Protein AF-A0A260C322-F1 (afdb_monomer)

Nearest PDB structures (foldseek):
  8ylg-assembly1_B  TM=6.567E-01  e=2.991E-05  Burkholderia thailandensis
  4zzl-assembly1_A  TM=7.755E-01  e=3.830E-04  Pseudomonas aeruginosa
  4ld5-assembly3_G  TM=7.974E-01  e=1.254E-03  Staphylococcus aureus
  4ld5-assembly1_A  TM=7.699E-01  e=1.687E-03  Staphylococcus aureus
  3r0a-assembly1_A  TM=6.886E-01  e=1.790E-03  Methanosarcina mazei

Mean predicted aligned error: 18.37 Å

Foldseek 3Di:
DDDDDPPPPDDDDDDDDDDDDDDDDDDDDDPDDDDDPPPDPPPDDDDDDPDDDDDPDPPPPDPDDPDDDPPPPVPPPPPPPQLVVLADPLCVDPLLLLLLPVQLDPPRFWDWLVVSCVVSVHDSVVSVVSLVVCVVVVQKDWDWDDDPPDIIIIIHGDPVNNVSSVSNVVSVVSNVVPDPPDDDDD

Radius of gyration: 31.27 Å; Cα contacts (8 Å, |Δi|>4): 123; chains: 1; bounding box: 55×56×91 Å

Solvent-accessible surface area (backbone atoms only — not comparable to full-atom values): 12556 Å² total; per-residue (Å²): 132,88,82,87,82,81,77,80,75,83,76,83,76,89,74,89,74,92,74,94,74,91,80,89,77,90,84,79,88,79,83,83,73,84,75,80,92,78,85,81,84,78,91,79,90,83,82,88,80,84,79,82,85,83,76,94,69,86,76,77,76,72,82,74,74,91,74,73,88,72,75,75,74,72,70,79,72,74,76,69,80,59,46,73,78,55,49,49,75,76,49,69,41,65,68,45,35,50,53,49,52,66,24,53,37,87,98,48,77,57,39,47,52,69,60,52,27,61,77,67,73,49,54,66,70,60,48,51,56,48,49,53,54,36,36,75,70,52,28,35,47,80,45,80,45,76,51,101,88,49,79,44,46,36,35,23,45,30,71,63,24,47,53,52,50,51,50,29,51,49,23,54,52,57,53,52,71,73,54,74,93,70,79,80,86,126

Structure (mmCIF, N/CA/C/O backbone):
data_AF-A0A260C322-F1
#
_entry.id   AF-A0A260C322-F1
#
loop_
_atom_site.group_PDB
_atom_site.id
_atom_site.type_symbol
_atom_site.label_atom_id
_atom_site.label_alt_id
_atom_site.label_comp_id
_atom_site.label_asym_id
_atom_site.label_entity_id
_atom_site.label_seq_id
_atom_site.pdbx_PDB_ins_code
_atom_site.Cartn_x
_atom_site.Cartn_y
_atom_site.Cartn_z
_atom_site.occupancy
_atom_site.B_iso_or_equiv
_atom_site.auth_seq_id
_atom_site.auth_comp_id
_atom_site.auth_asym_id
_atom_site.auth_atom_id
_atom_site.pdbx_PDB_model_num
ATOM 1 N N . MET A 1 1 ? -18.974 29.466 -32.369 1.00 37.47 1 MET A N 1
ATOM 2 C CA . MET A 1 1 ? -17.539 29.561 -32.030 1.00 37.47 1 MET A CA 1
ATOM 3 C C . MET A 1 1 ? -17.314 28.584 -30.882 1.00 37.47 1 MET A C 1
ATOM 5 O O . MET A 1 1 ? -17.645 28.934 -29.765 1.00 37.47 1 MET A O 1
ATOM 9 N N . ARG A 1 2 ? -17.130 27.269 -31.084 1.00 33.56 2 ARG A N 1
ATOM 10 C CA . ARG A 1 2 ? -16.004 26.559 -31.738 1.00 33.56 2 ARG A CA 1
ATOM 11 C C . ARG A 1 2 ? -14.655 27.160 -31.348 1.00 33.56 2 ARG A C 1
ATOM 13 O O . ARG A 1 2 ? -14.373 28.258 -31.803 1.00 33.56 2 ARG A O 1
ATOM 20 N N . ASP A 1 3 ? -13.960 26.496 -30.423 1.00 30.30 3 ASP A N 1
ATOM 21 C CA . ASP A 1 3 ? -12.702 25.757 -30.658 1.00 30.30 3 ASP A CA 1
ATOM 22 C C . ASP A 1 3 ? -12.388 24.947 -29.376 1.00 30.30 3 ASP A C 1
ATOM 24 O O . ASP A 1 3 ? -12.296 25.508 -28.290 1.00 30.30 3 ASP A O 1
ATOM 28 N N . SER A 1 4 ? -12.535 23.617 -29.351 1.00 35.47 4 SER A N 1
ATOM 29 C CA . SER A 1 4 ? -11.614 22.586 -29.866 1.00 35.47 4 SER A CA 1
ATOM 30 C C . SER A 1 4 ? -10.201 22.660 -29.284 1.00 35.47 4 SER A C 1
ATOM 32 O O . SER A 1 4 ? -9.320 23.244 -29.897 1.00 35.47 4 SER A O 1
ATOM 34 N N . VAL A 1 5 ? -9.962 21.946 -28.177 1.00 42.53 5 VAL A N 1
ATOM 35 C CA . VAL A 1 5 ? -8.748 21.120 -28.032 1.00 42.53 5 VAL A CA 1
ATOM 36 C C . VAL A 1 5 ? -9.132 19.821 -27.323 1.00 42.53 5 VAL A C 1
ATOM 38 O O . VAL A 1 5 ? -8.884 19.606 -26.138 1.00 42.53 5 VAL A O 1
ATOM 41 N N . ASP A 1 6 ? -9.780 18.965 -28.100 1.00 36.38 6 ASP A N 1
ATOM 42 C CA . ASP A 1 6 ? -9.870 17.535 -27.865 1.00 36.38 6 ASP A CA 1
ATOM 43 C C . ASP A 1 6 ? -8.442 16.967 -27.961 1.00 36.38 6 ASP A C 1
ATOM 45 O O . ASP A 1 6 ? -7.887 16.811 -29.051 1.00 36.38 6 ASP A O 1
ATOM 49 N N . ARG A 1 7 ? -7.767 16.778 -26.818 1.00 35.28 7 ARG A N 1
ATOM 50 C CA . ARG A 1 7 ? -6.517 16.006 -26.778 1.00 35.28 7 ARG A CA 1
ATOM 51 C C . ARG A 1 7 ? -6.891 14.547 -26.658 1.00 35.28 7 ARG A C 1
ATOM 53 O O . ARG A 1 7 ? -6.872 13.963 -25.578 1.00 35.28 7 ARG A O 1
ATOM 60 N N . GLN A 1 8 ? -7.207 14.006 -27.820 1.00 33.28 8 GLN A N 1
ATOM 61 C CA . GLN A 1 8 ? -7.166 12.598 -28.129 1.00 33.28 8 GLN A CA 1
ATOM 62 C C . GLN A 1 8 ? -5.859 11.998 -27.594 1.00 33.28 8 GLN A C 1
ATOM 64 O O . GLN A 1 8 ? -4.771 12.221 -28.125 1.00 33.28 8 GLN A O 1
ATOM 69 N N . VAL A 1 9 ? -5.960 11.290 -26.471 1.00 39.59 9 VAL A N 1
ATOM 70 C CA . VAL A 1 9 ? -4.914 10.380 -26.018 1.00 39.59 9 VAL A CA 1
ATOM 71 C C . VAL A 1 9 ? -5.250 9.058 -26.681 1.00 39.59 9 VAL A C 1
ATOM 73 O O . VAL A 1 9 ? -6.123 8.327 -26.219 1.00 39.59 9 VAL A O 1
ATOM 76 N N . ASP A 1 10 ? -4.617 8.819 -27.827 1.00 29.39 10 ASP A N 1
ATOM 77 C CA . ASP A 1 10 ? -4.749 7.578 -28.575 1.00 29.39 10 ASP A CA 1
ATOM 78 C C . ASP A 1 10 ? -4.319 6.399 -27.691 1.00 29.39 10 ASP A C 1
ATOM 80 O O . ASP A 1 10 ? -3.157 6.236 -27.308 1.00 29.39 10 ASP A O 1
ATOM 84 N N . TRP A 1 11 ? -5.309 5.583 -27.348 1.00 40.22 11 TRP A N 1
ATOM 85 C CA . TRP A 1 11 ? -5.153 4.300 -26.687 1.00 40.22 11 TRP A CA 1
ATOM 86 C C . TRP A 1 11 ? -4.551 3.307 -27.685 1.00 40.22 11 TRP A C 1
ATOM 88 O O . TRP A 1 11 ? -5.101 3.101 -28.765 1.00 40.22 11 TRP A O 1
ATOM 98 N N . CYS A 1 12 ? -3.429 2.671 -27.344 1.00 32.47 12 CYS A N 1
ATOM 99 C CA . CYS A 1 12 ? -2.861 1.622 -28.189 1.00 32.47 12 CYS A CA 1
ATOM 100 C C . CYS A 1 12 ? -3.737 0.354 -28.109 1.00 32.47 12 CYS A C 1
ATOM 102 O O . CYS A 1 12 ? -3.916 -0.177 -27.008 1.00 32.47 12 CYS A O 1
ATOM 104 N N . PRO A 1 13 ? -4.260 -0.163 -29.237 1.00 37.78 13 PRO A N 1
ATOM 105 C CA . PRO A 1 13 ? -4.985 -1.420 -29.258 1.00 37.78 13 PRO A CA 1
ATOM 106 C C . PRO A 1 13 ? -3.994 -2.586 -29.173 1.00 37.78 13 PRO A C 1
ATOM 108 O O . PRO A 1 13 ? -2.971 -2.634 -29.857 1.00 37.78 13 PRO A O 1
ATOM 111 N N . ILE A 1 14 ? -4.316 -3.546 -28.316 1.00 45.59 14 ILE A N 1
ATOM 112 C CA . ILE A 1 14 ? -3.632 -4.834 -28.186 1.00 45.59 14 ILE A CA 1
ATOM 113 C C . ILE A 1 14 ? -3.800 -5.613 -29.497 1.00 45.59 14 ILE A C 1
ATOM 115 O O . ILE A 1 14 ? -4.848 -6.204 -29.748 1.00 45.59 14 ILE A O 1
ATOM 119 N N . ALA A 1 15 ? -2.768 -5.602 -30.342 1.00 35.22 15 ALA A N 1
ATOM 120 C CA . ALA A 1 15 ? -2.686 -6.450 -31.524 1.00 35.22 15 ALA A CA 1
ATOM 121 C C . ALA A 1 15 ? -2.100 -7.816 -31.140 1.00 35.22 15 ALA A C 1
ATOM 123 O O . ALA A 1 15 ? -0.974 -7.934 -30.655 1.00 35.22 15 ALA A O 1
ATOM 124 N N . THR A 1 16 ? -2.901 -8.851 -31.363 1.00 47.84 16 THR A N 1
ATOM 125 C CA . THR A 1 16 ? -2.534 -10.263 -31.298 1.00 47.84 16 THR A CA 1
ATOM 126 C C . THR A 1 16 ? -1.433 -10.557 -32.319 1.00 47.84 16 THR A C 1
ATOM 128 O O . THR A 1 16 ? -1.587 -10.267 -33.502 1.00 47.84 16 THR A O 1
ATOM 131 N N . GLY A 1 17 ? -0.320 -11.140 -31.875 1.00 35.19 17 GLY A N 1
ATOM 132 C CA . GLY A 1 17 ? 0.811 -11.453 -32.744 1.00 35.19 17 GLY A CA 1
ATOM 133 C C . GLY A 1 17 ? 1.679 -12.552 -32.158 1.00 35.19 17 GLY A C 1
ATOM 134 O O . GLY A 1 17 ? 2.661 -12.298 -31.468 1.00 35.19 17 GLY A O 1
ATOM 135 N N . THR A 1 18 ? 1.273 -13.785 -32.427 1.00 44.28 18 THR A N 1
ATOM 136 C CA . THR A 1 18 ? 2.019 -15.026 -32.232 1.00 44.28 18 THR A CA 1
ATOM 137 C C . THR A 1 18 ? 3.431 -14.902 -32.814 1.00 44.28 18 THR A C 1
ATOM 139 O O . THR A 1 18 ? 3.593 -14.616 -33.996 1.00 44.28 18 THR A O 1
ATOM 142 N N . GLY A 1 19 ? 4.459 -15.135 -31.999 1.00 34.38 19 GLY A N 1
ATOM 143 C CA . GLY A 1 19 ? 5.852 -15.015 -32.427 1.00 34.38 19 GLY A CA 1
ATOM 144 C C . GLY A 1 19 ? 6.809 -15.630 -31.417 1.00 34.38 19 GLY A C 1
ATOM 145 O O . GLY A 1 19 ? 7.452 -14.933 -30.640 1.00 34.38 19 GLY A O 1
ATOM 146 N N . LEU A 1 20 ? 6.873 -16.960 -31.421 1.00 39.12 20 LEU A N 1
ATOM 147 C CA . LEU A 1 20 ? 7.905 -17.757 -30.766 1.00 39.12 20 LEU A CA 1
ATOM 148 C C . LEU A 1 20 ? 9.274 -17.367 -31.343 1.00 39.12 20 LEU A C 1
ATOM 150 O O . LEU A 1 20 ? 9.593 -17.753 -32.462 1.00 39.12 20 LEU A O 1
ATOM 154 N N . LEU A 1 21 ? 10.102 -16.655 -30.578 1.00 35.12 21 LEU A N 1
ATOM 155 C CA . LEU A 1 21 ? 11.542 -16.596 -30.824 1.00 35.12 21 LEU A CA 1
ATOM 156 C C . LEU A 1 21 ? 12.314 -16.727 -29.512 1.00 35.12 21 LEU A C 1
ATOM 158 O O . LEU A 1 21 ? 12.374 -15.840 -28.663 1.00 35.12 21 LEU A O 1
ATOM 162 N N . ARG A 1 22 ? 12.908 -17.911 -29.395 1.00 31.44 22 ARG A N 1
ATOM 163 C CA . ARG A 1 22 ? 13.981 -18.297 -28.489 1.00 31.44 22 ARG A CA 1
ATOM 164 C C . ARG A 1 22 ? 15.219 -17.459 -28.813 1.00 31.44 22 ARG A C 1
ATOM 166 O O . ARG A 1 22 ? 15.748 -17.569 -29.914 1.00 31.44 22 ARG A O 1
ATOM 173 N N . VAL A 1 23 ? 15.713 -16.692 -27.845 1.00 39.97 23 VAL A N 1
ATOM 174 C CA . VAL A 1 23 ? 17.081 -16.159 -27.868 1.00 39.97 23 VAL A CA 1
ATOM 175 C C . VAL A 1 23 ? 17.747 -16.549 -26.559 1.00 39.97 23 VAL A C 1
ATOM 177 O O . VAL A 1 23 ? 17.422 -16.047 -25.486 1.00 39.97 23 VAL A O 1
ATOM 180 N N . ASP A 1 24 ? 18.636 -17.525 -26.678 1.00 40.22 24 ASP A N 1
ATOM 181 C CA . ASP A 1 24 ? 19.513 -18.020 -25.632 1.00 40.22 24 ASP A CA 1
ATOM 182 C C . ASP A 1 24 ? 20.800 -17.187 -25.683 1.00 40.22 24 ASP A C 1
ATOM 184 O O . ASP A 1 24 ? 21.531 -17.229 -26.673 1.00 40.22 24 ASP A O 1
ATOM 188 N N . HIS A 1 25 ? 21.073 -16.413 -24.633 1.00 42.44 25 HIS A N 1
ATOM 189 C CA . HIS A 1 25 ? 22.387 -15.814 -24.422 1.00 42.44 25 HIS A CA 1
ATOM 190 C C . HIS A 1 25 ? 22.926 -16.215 -23.054 1.00 42.44 25 HIS A C 1
ATOM 192 O O . HIS A 1 25 ? 22.636 -15.624 -22.014 1.00 42.44 25 HIS A O 1
ATOM 198 N N . ARG A 1 26 ? 23.780 -17.241 -23.107 1.00 37.47 26 ARG A N 1
ATOM 199 C CA . ARG A 1 26 ? 24.769 -17.574 -22.088 1.00 37.47 26 ARG A CA 1
ATOM 200 C C . ARG A 1 26 ? 25.565 -16.340 -21.648 1.00 37.47 26 ARG A C 1
ATOM 202 O O . ARG A 1 26 ? 26.138 -15.648 -22.483 1.00 37.47 26 ARG A O 1
ATOM 209 N N . ARG A 1 27 ? 25.754 -16.278 -20.327 1.00 39.25 27 ARG A N 1
ATOM 210 C CA . ARG A 1 27 ? 26.973 -15.966 -19.545 1.00 39.25 27 ARG A CA 1
ATOM 211 C C . ARG A 1 27 ? 26.680 -14.903 -18.490 1.00 39.25 27 ARG A C 1
ATOM 213 O O . ARG A 1 27 ? 26.881 -13.724 -18.722 1.00 39.25 27 ARG A O 1
ATOM 220 N N . ASN A 1 28 ? 26.313 -15.358 -17.295 1.00 39.94 28 ASN A N 1
ATOM 221 C CA . ASN A 1 28 ? 26.680 -14.658 -16.069 1.00 39.94 28 ASN A CA 1
ATOM 222 C C . ASN A 1 28 ? 27.306 -15.676 -15.121 1.00 39.94 28 ASN A C 1
ATOM 224 O O . ASN A 1 28 ? 26.642 -16.583 -14.620 1.00 39.94 28 ASN A O 1
ATOM 228 N N . GLY A 1 29 ? 28.627 -15.562 -14.977 1.00 33.66 29 GLY A N 1
ATOM 229 C CA . GLY A 1 29 ? 29.410 -16.316 -14.014 1.00 33.66 29 GLY A CA 1
ATOM 230 C C . GLY A 1 29 ? 28.961 -15.944 -12.610 1.00 33.66 29 GLY A C 1
ATOM 231 O O . GLY A 1 29 ? 29.057 -14.791 -12.202 1.00 33.66 29 GLY A O 1
ATOM 232 N N . VAL A 1 30 ? 28.448 -16.933 -11.890 1.00 47.25 30 VAL A N 1
ATOM 233 C CA . VAL A 1 30 ? 28.157 -16.821 -10.466 1.00 47.25 30 VAL A CA 1
ATOM 234 C C . VAL A 1 30 ? 29.456 -17.139 -9.730 1.00 47.25 30 VAL A C 1
ATOM 236 O O . VAL A 1 30 ? 29.856 -18.303 -9.659 1.00 47.25 30 VAL A O 1
ATOM 239 N N . ASP A 1 31 ? 30.133 -16.104 -9.228 1.00 40.75 31 ASP A N 1
ATOM 240 C CA . ASP A 1 31 ? 31.239 -16.248 -8.279 1.00 40.75 31 ASP A CA 1
ATOM 241 C C . ASP A 1 31 ? 30.689 -16.882 -6.991 1.00 40.75 31 ASP A C 1
ATOM 243 O O . ASP A 1 31 ? 29.905 -16.286 -6.248 1.00 40.75 31 ASP A O 1
ATOM 247 N N . ARG A 1 32 ? 31.056 -18.145 -6.758 1.00 43.56 32 ARG A N 1
ATOM 248 C CA . ARG A 1 32 ? 30.782 -18.864 -5.515 1.00 43.56 32 ARG A CA 1
ATOM 249 C C . ARG A 1 32 ? 31.867 -18.513 -4.504 1.00 43.56 32 ARG A C 1
ATOM 251 O O . ARG A 1 32 ? 32.753 -19.326 -4.243 1.00 43.56 32 ARG A O 1
ATOM 258 N N . ARG A 1 33 ? 31.748 -17.357 -3.852 1.00 37.78 33 ARG A N 1
ATOM 259 C CA . ARG A 1 33 ? 32.432 -17.153 -2.570 1.00 37.78 33 ARG A CA 1
ATOM 260 C C . ARG A 1 33 ? 31.524 -17.554 -1.424 1.00 37.78 33 ARG A C 1
ATOM 262 O O . ARG A 1 33 ? 30.609 -16.839 -1.029 1.00 37.78 33 ARG A O 1
ATOM 269 N N . ARG A 1 34 ? 31.825 -18.750 -0.912 1.00 42.69 34 ARG A N 1
ATOM 270 C CA . ARG A 1 34 ? 31.555 -19.181 0.459 1.00 42.69 34 ARG A CA 1
ATOM 271 C C . ARG A 1 34 ? 31.817 -18.010 1.409 1.00 42.69 34 ARG A C 1
ATOM 273 O O . ARG A 1 34 ? 32.973 -17.662 1.619 1.00 42.69 34 ARG A O 1
ATOM 280 N N . HIS A 1 35 ? 30.766 -17.462 2.006 1.00 42.09 35 HIS A N 1
ATOM 281 C CA . HIS A 1 35 ? 30.894 -16.864 3.323 1.00 42.09 35 HIS A CA 1
ATOM 282 C C . HIS A 1 35 ? 30.355 -17.856 4.340 1.00 42.09 35 HIS A C 1
ATOM 284 O O . HIS A 1 35 ? 29.184 -18.235 4.356 1.00 42.09 35 HIS A O 1
ATOM 290 N N . ASP A 1 36 ? 31.337 -18.335 5.082 1.00 42.19 36 ASP A N 1
ATOM 291 C CA . ASP A 1 36 ? 31.288 -19.165 6.256 1.00 42.19 36 ASP A CA 1
ATOM 292 C C . ASP A 1 36 ? 30.194 -18.712 7.230 1.00 42.19 36 ASP A C 1
ATOM 294 O O . ASP A 1 36 ? 30.062 -17.541 7.588 1.00 42.19 36 ASP A O 1
ATOM 298 N N . ARG A 1 37 ? 29.385 -19.687 7.624 1.00 47.59 37 ARG A N 1
ATOM 299 C CA . ARG A 1 37 ? 28.224 -19.566 8.495 1.00 47.59 37 ARG A CA 1
ATOM 300 C C . ARG A 1 37 ? 28.652 -19.995 9.899 1.00 47.59 37 ARG A C 1
ATOM 302 O O . ARG A 1 37 ? 28.103 -20.945 10.445 1.00 47.59 37 ARG A O 1
ATOM 309 N N . SER A 1 38 ? 29.655 -19.315 10.451 1.00 47.19 38 SER A N 1
ATOM 310 C CA . SER A 1 38 ? 30.270 -19.660 11.738 1.00 47.19 38 SER A CA 1
ATOM 311 C C . SER A 1 38 ? 30.621 -18.417 12.561 1.00 47.19 38 SER A C 1
ATOM 313 O O . SER A 1 38 ? 31.777 -18.204 12.897 1.00 47.19 38 SER A O 1
ATOM 315 N N . LEU A 1 39 ? 29.631 -17.588 12.909 1.00 44.69 39 LEU A N 1
ATOM 316 C CA . LEU A 1 39 ? 29.757 -16.589 13.984 1.00 44.69 39 LEU A CA 1
ATOM 317 C C . LEU A 1 39 ? 28.414 -16.383 14.705 1.00 44.69 39 LEU A C 1
ATOM 319 O O . LEU A 1 39 ? 27.848 -15.300 14.703 1.00 44.69 39 LEU A O 1
ATOM 323 N N . TYR A 1 40 ? 27.906 -17.451 15.319 1.00 41.88 40 TYR A N 1
ATOM 324 C CA . TYR A 1 40 ? 27.043 -17.379 16.505 1.00 41.88 40 TYR A CA 1
ATOM 325 C C . TYR A 1 40 ? 27.346 -18.595 17.388 1.00 41.88 40 TYR A C 1
ATOM 327 O O . TYR A 1 40 ? 26.520 -19.481 17.584 1.00 41.88 40 TYR A O 1
ATOM 335 N N . SER A 1 41 ? 28.571 -18.665 17.904 1.00 47.34 41 SER A N 1
ATOM 336 C CA . SER A 1 41 ? 28.859 -19.447 19.104 1.00 47.34 41 SER A CA 1
ATOM 337 C C . SER A 1 41 ? 28.382 -18.625 20.300 1.00 47.34 41 SER A C 1
ATOM 339 O O . SER A 1 41 ? 29.080 -17.710 20.729 1.00 47.34 41 SER A O 1
ATOM 341 N N . ALA A 1 42 ? 27.171 -18.893 20.787 1.00 46.38 42 ALA A N 1
ATOM 342 C CA . ALA A 1 42 ? 26.684 -18.363 22.057 1.00 46.38 42 ALA A CA 1
ATOM 343 C C . ALA A 1 42 ? 27.476 -19.026 23.204 1.00 46.38 42 ALA A C 1
ATOM 345 O O . ALA A 1 42 ? 27.328 -20.232 23.403 1.00 46.38 42 ALA A O 1
ATOM 346 N N . PRO A 1 43 ? 28.319 -18.296 23.957 1.00 48.00 43 PRO A N 1
ATOM 347 C CA . PRO A 1 43 ? 29.045 -18.828 25.096 1.00 48.00 43 PRO A CA 1
ATOM 348 C C . PRO A 1 43 ? 28.297 -18.431 26.366 1.00 48.00 43 PRO A C 1
ATOM 350 O O . PRO A 1 43 ? 28.700 -17.544 27.112 1.00 48.00 43 PRO A O 1
ATOM 353 N N . TRP A 1 44 ? 27.160 -19.067 26.598 1.00 58.31 44 TRP A N 1
ATOM 354 C CA . TRP A 1 44 ? 26.572 -19.134 27.928 1.00 58.31 44 TRP A CA 1
ATOM 355 C C . TRP A 1 44 ? 25.766 -20.417 27.987 1.00 58.31 44 TRP A C 1
ATOM 357 O O . TRP A 1 44 ? 24.694 -20.489 27.404 1.00 58.31 44 TRP A O 1
ATOM 367 N N . LEU A 1 45 ? 26.343 -21.451 28.599 1.00 46.12 45 LEU A N 1
ATOM 368 C CA . LEU A 1 45 ? 25.688 -22.570 29.293 1.00 46.12 45 LEU A CA 1
ATOM 369 C C . LEU A 1 45 ? 26.699 -23.717 29.423 1.00 46.12 45 LEU A C 1
ATOM 371 O O . LEU A 1 45 ? 26.667 -24.669 28.657 1.00 46.12 45 LEU A O 1
ATOM 375 N N . ASP A 1 46 ? 27.600 -23.586 30.394 1.00 42.75 46 ASP A N 1
ATOM 376 C CA . ASP A 1 46 ? 28.253 -24.668 31.148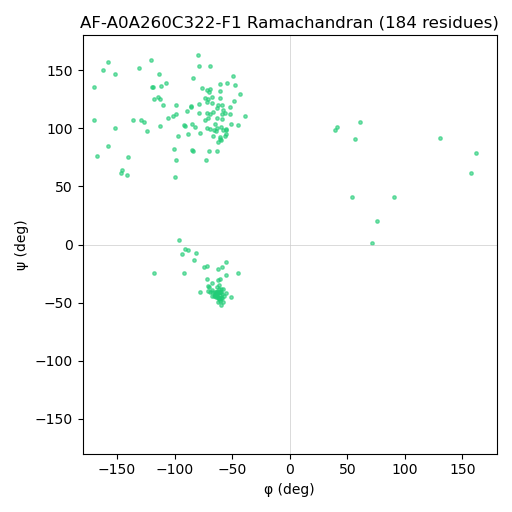 1.00 42.75 46 ASP A CA 1
ATOM 377 C C . ASP A 1 46 ? 28.999 -23.959 32.306 1.00 42.75 46 ASP A C 1
ATOM 379 O O . ASP A 1 46 ? 29.542 -22.882 32.085 1.00 42.75 46 ASP A O 1
ATOM 383 N N . THR A 1 47 ? 29.029 -24.334 33.583 1.00 53.44 47 THR A N 1
ATOM 384 C CA . THR A 1 47 ? 28.688 -25.549 34.325 1.00 53.44 47 THR A CA 1
ATOM 385 C C . THR A 1 47 ? 28.553 -25.121 35.807 1.00 53.44 47 THR A C 1
ATOM 387 O O . THR A 1 47 ? 29.267 -24.231 36.266 1.00 53.44 47 THR A O 1
ATOM 390 N N . GLY A 1 48 ? 27.717 -25.789 36.611 1.00 50.28 48 GLY A N 1
ATOM 391 C CA . GLY A 1 48 ? 28.076 -26.035 38.023 1.00 50.28 48 GLY A CA 1
ATOM 392 C C . GLY A 1 48 ? 27.684 -25.027 39.119 1.00 50.28 48 GLY A C 1
ATOM 393 O O . GLY A 1 48 ? 28.446 -24.839 40.062 1.00 50.28 48 GLY A O 1
ATOM 394 N N . GLY A 1 49 ? 26.485 -24.442 39.095 1.00 40.66 49 GLY A N 1
ATOM 395 C CA . GLY A 1 49 ? 25.943 -23.682 40.234 1.00 40.66 49 GLY A CA 1
ATOM 396 C C . GLY A 1 49 ? 24.930 -24.478 41.066 1.00 40.66 49 GLY A C 1
ATOM 397 O O . GLY A 1 49 ? 23.727 -24.324 40.876 1.00 40.66 49 GLY A O 1
ATOM 398 N N . ARG A 1 50 ? 25.378 -25.335 41.998 1.00 45.12 50 ARG A N 1
ATOM 399 C CA . ARG A 1 50 ? 24.496 -25.982 42.996 1.00 45.12 50 ARG A CA 1
ATOM 400 C C . ARG A 1 50 ? 23.923 -24.921 43.943 1.00 45.12 50 ARG A C 1
ATOM 402 O O . ARG A 1 50 ? 24.564 -24.553 44.926 1.00 45.12 50 ARG A O 1
ATOM 409 N N . ILE A 1 51 ? 22.695 -24.473 43.698 1.00 50.06 51 ILE A N 1
ATOM 410 C CA . ILE A 1 51 ? 21.946 -23.676 44.674 1.00 50.06 51 ILE A CA 1
ATOM 411 C C . ILE A 1 51 ? 21.481 -24.625 45.785 1.00 50.06 51 ILE A C 1
ATOM 413 O O . ILE A 1 51 ? 20.592 -25.454 45.593 1.00 50.06 51 ILE A O 1
ATOM 417 N N . ARG A 1 52 ? 22.113 -24.534 46.961 1.00 44.41 52 ARG A N 1
ATOM 418 C CA . ARG A 1 52 ? 21.602 -25.163 48.185 1.00 44.41 52 ARG A CA 1
ATOM 419 C C . ARG A 1 52 ? 20.365 -24.395 48.642 1.00 44.41 52 ARG A C 1
ATOM 421 O O . ARG A 1 52 ? 20.486 -23.294 49.168 1.00 44.41 52 ARG A O 1
ATOM 428 N N . CYS A 1 53 ? 19.188 -24.994 48.515 1.00 40.53 53 CYS A N 1
ATOM 429 C CA . CYS A 1 53 ? 18.014 -24.546 49.257 1.00 40.53 53 CYS A CA 1
ATOM 430 C C . CYS A 1 53 ? 18.068 -25.147 50.670 1.00 40.53 53 CYS A C 1
ATOM 432 O O . CYS A 1 53 ? 17.754 -26.317 50.870 1.00 40.53 53 CYS A O 1
ATOM 434 N N . VAL A 1 54 ? 18.485 -24.348 51.653 1.00 57.56 54 VAL A N 1
ATOM 435 C CA . VAL A 1 54 ? 18.309 -24.645 53.081 1.00 57.56 54 VAL A CA 1
ATOM 436 C C . VAL A 1 54 ? 17.089 -23.858 53.548 1.00 57.56 54 VAL A C 1
ATOM 438 O O . VAL A 1 54 ? 17.072 -22.636 53.446 1.00 57.56 54 VAL A O 1
ATOM 441 N N . GLY A 1 55 ? 16.060 -24.548 54.044 1.00 47.12 55 GLY A N 1
ATOM 442 C CA . GLY A 1 55 ? 14.898 -23.879 54.628 1.00 47.12 55 GLY A CA 1
ATOM 443 C C . GLY A 1 55 ? 13.626 -24.715 54.644 1.00 47.12 55 GLY A C 1
ATOM 444 O O . GLY A 1 55 ? 12.618 -24.325 54.063 1.00 47.12 55 GLY A O 1
ATOM 445 N N . THR A 1 56 ? 13.634 -25.851 55.341 1.00 57.06 56 THR A N 1
ATOM 446 C CA . THR A 1 56 ? 12.414 -26.584 55.708 1.00 57.06 56 THR A CA 1
ATOM 447 C C . THR A 1 56 ? 11.656 -25.832 56.805 1.00 57.06 56 THR A C 1
ATOM 449 O O . THR A 1 56 ? 11.632 -26.236 57.964 1.00 57.06 56 THR A O 1
ATOM 452 N N . GLY A 1 57 ? 11.027 -24.717 56.445 1.00 48.03 57 GLY A N 1
ATOM 453 C CA . GLY A 1 57 ? 10.042 -24.038 57.277 1.00 48.03 57 GLY A CA 1
ATOM 454 C C . GLY A 1 57 ? 8.646 -24.462 56.847 1.00 48.03 57 GLY A C 1
ATOM 455 O O . GLY A 1 57 ? 8.075 -23.861 55.941 1.00 48.03 57 GLY A O 1
ATOM 456 N N . ARG A 1 58 ? 8.079 -25.492 57.487 1.00 53.06 58 ARG A N 1
ATOM 457 C CA . ARG A 1 58 ? 6.667 -25.877 57.323 1.00 53.06 58 ARG A CA 1
ATOM 458 C C . ARG A 1 58 ? 5.760 -24.741 57.820 1.00 53.06 58 ARG A C 1
ATOM 460 O O . ARG A 1 58 ? 5.226 -24.803 58.926 1.00 53.06 58 ARG A O 1
ATOM 467 N N . ARG A 1 59 ? 5.545 -23.703 57.008 1.00 50.62 59 ARG A N 1
ATOM 468 C CA . ARG A 1 59 ? 4.448 -22.755 57.225 1.00 50.62 59 ARG A CA 1
ATOM 469 C C . ARG A 1 59 ? 3.153 -23.473 56.878 1.00 50.62 59 ARG A C 1
ATOM 471 O O . ARG A 1 59 ? 2.785 -23.624 55.718 1.00 50.62 59 ARG A O 1
ATOM 478 N N . ARG A 1 60 ? 2.463 -23.941 57.92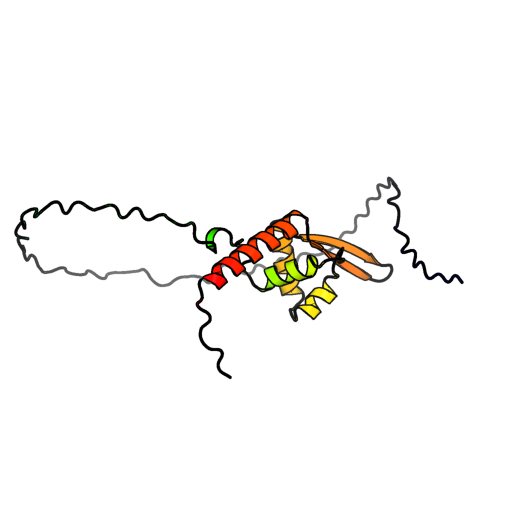0 1.00 52.97 60 ARG A N 1
ATOM 479 C CA . ARG A 1 60 ? 1.055 -24.326 57.848 1.00 52.97 60 ARG A CA 1
ATOM 480 C C . ARG A 1 60 ? 0.272 -23.101 57.376 1.00 52.97 60 ARG A C 1
ATOM 482 O O . ARG A 1 60 ? -0.053 -22.233 58.184 1.00 52.97 60 ARG A O 1
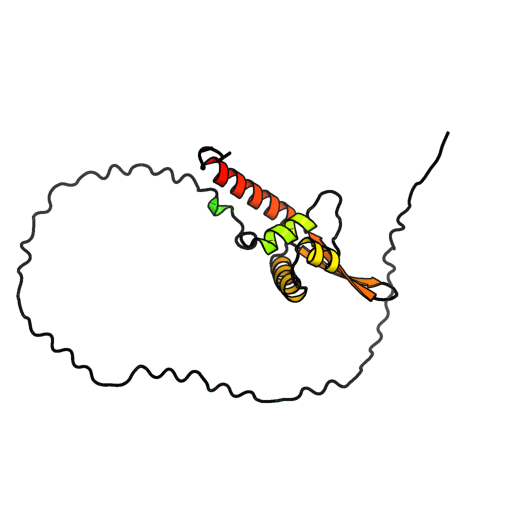ATOM 489 N N . TYR A 1 61 ? -0.038 -23.026 56.085 1.00 52.53 61 TYR A N 1
ATOM 490 C CA . TYR A 1 61 ? -1.1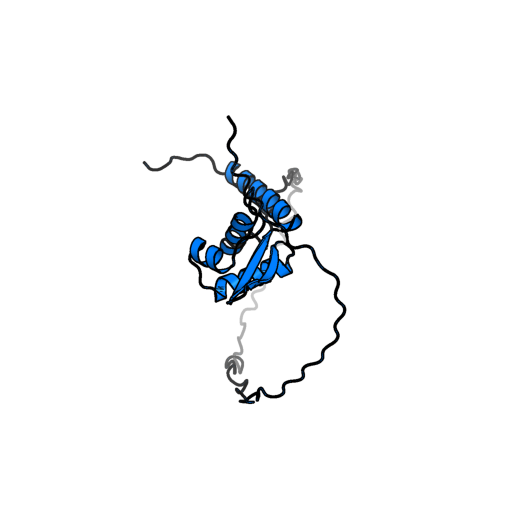11 -22.161 55.614 1.00 52.53 61 TYR A CA 1
ATOM 491 C C . TYR A 1 61 ? -2.390 -22.638 56.308 1.00 52.53 61 TYR A C 1
ATOM 493 O O . TYR A 1 61 ? -2.958 -23.678 55.971 1.00 52.53 61 TYR A O 1
ATOM 501 N N . ARG A 1 62 ? -2.799 -21.919 57.362 1.00 54.22 62 ARG A N 1
ATOM 502 C CA . ARG A 1 62 ? -4.124 -22.062 57.966 1.00 54.22 62 ARG A CA 1
ATOM 503 C C . ARG A 1 62 ? -5.124 -21.929 56.824 1.00 54.22 62 ARG A C 1
ATOM 505 O O . ARG A 1 62 ? -5.171 -20.884 56.178 1.00 54.22 62 ARG A O 1
ATOM 512 N N . ARG A 1 63 ? -5.908 -22.983 56.589 1.00 51.62 63 ARG A N 1
ATOM 513 C CA . ARG A 1 63 ? -7.070 -22.942 55.704 1.00 51.62 63 ARG A CA 1
ATOM 514 C C . ARG A 1 63 ? -7.990 -21.822 56.192 1.00 51.62 63 ARG A C 1
ATOM 516 O O . ARG A 1 63 ? -8.710 -21.988 57.174 1.00 51.62 63 ARG A O 1
ATOM 523 N N . ARG A 1 64 ? -7.915 -20.658 55.544 1.00 51.72 64 ARG A N 1
ATOM 524 C CA . ARG A 1 64 ? -8.944 -19.629 55.663 1.00 51.72 64 ARG A CA 1
ATOM 525 C C . ARG A 1 64 ? -10.197 -20.198 55.002 1.00 51.72 64 ARG A C 1
ATOM 527 O O . ARG A 1 64 ? -10.142 -20.715 53.891 1.00 51.72 64 ARG A O 1
ATOM 534 N N . ARG A 1 65 ? -11.282 -20.170 55.770 1.00 56.69 65 ARG A N 1
ATOM 535 C CA . ARG A 1 65 ? -12.632 -20.609 55.409 1.00 56.69 65 ARG A CA 1
ATOM 536 C C . ARG A 1 65 ? -13.059 -20.003 54.059 1.00 56.69 65 ARG A C 1
ATOM 538 O O . ARG A 1 65 ? -12.708 -18.848 53.815 1.00 56.69 65 ARG A O 1
ATOM 545 N N . PRO A 1 66 ? -13.831 -20.722 53.224 1.00 49.25 66 PRO A N 1
ATOM 546 C CA . PRO A 1 66 ? -14.453 -20.133 52.047 1.00 49.25 66 PRO A CA 1
ATOM 547 C C . PRO A 1 66 ? -15.537 -19.165 52.531 1.00 49.25 66 PRO A C 1
ATOM 549 O O . PRO A 1 66 ? -16.610 -19.569 52.972 1.00 49.25 66 PRO A O 1
ATOM 552 N N . GLY A 1 67 ? -15.203 -17.879 52.556 1.00 51.75 67 GLY A N 1
ATOM 553 C CA . GLY A 1 67 ? -16.154 -16.814 52.820 1.00 51.75 67 GLY A CA 1
ATOM 554 C C . GLY A 1 67 ? -16.833 -16.419 51.519 1.00 51.75 67 GLY A C 1
ATOM 555 O O . GLY A 1 67 ? -16.157 -15.942 50.619 1.00 51.75 67 GLY A O 1
ATOM 556 N N . VAL A 1 68 ? -18.155 -16.598 51.497 1.00 59.56 68 VAL A N 1
ATOM 557 C CA . VAL A 1 68 ? -19.134 -15.794 50.755 1.00 59.56 68 VAL A CA 1
ATOM 558 C C . VAL A 1 68 ? -18.955 -15.791 49.236 1.00 59.56 68 VAL A C 1
ATOM 560 O O . VAL A 1 68 ? -18.110 -15.097 48.677 1.00 59.56 68 VAL A O 1
ATOM 563 N N . GLY A 1 69 ? -19.845 -16.523 48.560 1.00 51.91 69 GLY A N 1
ATOM 564 C CA . GLY A 1 69 ? -20.133 -16.325 47.146 1.00 51.91 69 GLY A CA 1
ATOM 565 C C . GLY A 1 69 ? -20.633 -14.903 46.924 1.00 51.91 69 GLY A C 1
ATOM 566 O O . GLY A 1 69 ? -21.828 -14.629 47.009 1.00 51.91 69 GLY A O 1
ATOM 567 N N . VAL A 1 70 ? -19.704 -13.987 46.659 1.00 59.25 70 VAL A N 1
ATOM 568 C CA . VAL A 1 70 ? -20.021 -12.723 46.012 1.00 59.25 70 VAL A CA 1
ATOM 569 C C . VAL A 1 70 ? -20.501 -13.125 44.631 1.00 59.25 70 VAL A C 1
ATOM 571 O O . VAL A 1 70 ? -19.703 -13.550 43.797 1.00 59.25 70 VAL A O 1
ATOM 574 N N . GLY A 1 71 ? -21.819 -13.077 44.433 1.00 49.91 71 GLY A N 1
ATOM 575 C CA . GLY A 1 71 ? -22.425 -13.191 43.121 1.00 49.91 71 GLY A CA 1
ATOM 576 C C . GLY A 1 71 ? -21.715 -12.197 42.223 1.00 49.91 71 GLY A C 1
ATOM 577 O O . GLY A 1 71 ? -21.922 -10.988 42.345 1.00 49.91 71 GLY A O 1
ATOM 578 N N . ALA A 1 72 ? -20.825 -12.714 41.377 1.00 54.09 72 ALA A N 1
ATOM 579 C CA . ALA A 1 72 ? -20.278 -11.975 40.269 1.00 54.09 72 ALA A CA 1
ATOM 580 C C . ALA A 1 72 ? -21.492 -11.631 39.418 1.00 54.09 72 ALA A C 1
ATOM 582 O O . ALA A 1 72 ? -21.959 -12.428 38.608 1.00 54.09 72 ALA A O 1
ATOM 583 N N . ARG A 1 73 ? -22.057 -10.450 39.679 1.00 54.94 73 ARG A N 1
ATOM 584 C CA . ARG A 1 73 ? -22.844 -9.719 38.707 1.00 54.94 73 ARG A CA 1
ATOM 585 C C . ARG A 1 73 ? -21.884 -9.606 37.544 1.00 54.94 73 ARG A C 1
ATOM 587 O O . ARG A 1 73 ? -20.964 -8.793 37.595 1.00 54.94 73 ARG A O 1
ATOM 594 N N . SER A 1 74 ? -22.003 -10.543 36.606 1.00 55.22 74 SER A N 1
ATOM 595 C CA . SER A 1 74 ? -21.366 -10.470 35.311 1.00 55.22 74 SER A CA 1
ATOM 596 C C . SER A 1 74 ? -21.876 -9.153 34.768 1.00 55.22 74 SER A C 1
ATOM 598 O O . SER A 1 74 ? -23.020 -9.047 34.331 1.00 55.22 74 SER A O 1
ATOM 600 N N . ALA A 1 75 ? -21.091 -8.096 34.991 1.00 60.78 75 ALA A N 1
ATOM 601 C CA . ALA A 1 75 ? -21.259 -6.863 34.275 1.00 60.78 75 ALA A CA 1
ATOM 602 C C . ALA A 1 75 ? -21.250 -7.339 32.836 1.00 60.78 75 ALA A C 1
ATOM 604 O O . ALA A 1 75 ? -20.268 -7.942 32.397 1.00 60.78 75 ALA A O 1
ATOM 605 N N . ASN A 1 76 ? -22.402 -7.221 32.188 1.00 59.94 76 ASN A N 1
ATOM 606 C CA . ASN A 1 76 ? -22.531 -7.496 30.782 1.00 59.94 76 ASN A CA 1
ATOM 607 C C . ASN A 1 76 ? -21.610 -6.474 30.120 1.00 59.94 76 ASN A C 1
ATOM 609 O O . ASN A 1 76 ? -21.998 -5.329 29.894 1.00 59.94 76 ASN A O 1
ATOM 613 N N . VAL A 1 77 ? -20.336 -6.839 29.969 1.00 61.28 77 VAL A N 1
ATOM 614 C CA . VAL A 1 77 ? -19.398 -6.107 29.146 1.00 61.28 77 VAL A CA 1
ATOM 615 C C . VAL A 1 77 ? -19.968 -6.338 27.770 1.00 61.28 77 VAL A C 1
ATOM 617 O O . VAL A 1 77 ? -19.714 -7.362 27.143 1.00 61.28 77 VAL A O 1
ATOM 620 N N . VAL A 1 78 ? -20.808 -5.402 27.338 1.00 59.84 78 VAL A N 1
ATOM 621 C CA . VAL A 1 78 ? -21.029 -5.182 25.925 1.00 59.84 78 VAL A CA 1
ATOM 622 C C . VAL A 1 78 ? -19.623 -4.942 25.410 1.00 59.84 78 VAL A C 1
ATOM 624 O O . VAL A 1 78 ? -19.039 -3.883 25.644 1.00 59.84 78 VAL A O 1
ATOM 627 N N . THR A 1 79 ? -19.006 -5.973 24.841 1.00 62.72 79 THR A N 1
ATOM 628 C CA . THR A 1 79 ? -17.748 -5.820 24.133 1.00 62.72 79 THR A CA 1
ATOM 629 C C . THR A 1 79 ? -18.122 -5.063 22.877 1.00 62.72 79 THR A C 1
ATOM 631 O O . THR A 1 79 ? -18.396 -5.660 21.839 1.00 62.72 79 THR A O 1
ATOM 634 N N . VAL A 1 80 ? -18.263 -3.746 23.016 1.00 71.44 80 VAL A N 1
ATOM 635 C CA . VAL A 1 80 ? -18.336 -2.837 21.886 1.00 71.44 80 VAL A CA 1
ATOM 636 C C . VAL A 1 80 ? -17.060 -3.125 21.112 1.00 71.44 80 VAL A C 1
ATOM 638 O O . VAL A 1 80 ? -15.965 -2.965 21.659 1.00 71.44 80 VAL A O 1
ATOM 641 N N . ASP A 1 81 ? -17.202 -3.686 19.912 1.00 84.94 81 ASP A N 1
ATOM 642 C CA . ASP A 1 81 ? -16.050 -4.033 19.093 1.00 84.94 81 ASP A CA 1
ATOM 643 C C . ASP A 1 81 ? -15.253 -2.750 18.862 1.00 84.94 81 ASP A C 1
ATOM 645 O O . ASP A 1 81 ? -15.759 -1.763 18.325 1.00 84.94 81 ASP A O 1
ATOM 649 N N . HIS A 1 82 ? -14.031 -2.711 19.386 1.00 87.88 82 HIS A N 1
ATOM 650 C CA . HIS A 1 82 ? -13.220 -1.511 19.298 1.00 87.88 82 HIS A CA 1
ATOM 651 C C . HIS A 1 82 ? -12.793 -1.340 17.830 1.00 87.88 82 HIS A C 1
ATOM 653 O O . HIS A 1 82 ? -12.200 -2.272 17.283 1.00 87.88 82 HIS A O 1
ATOM 659 N N . PRO A 1 83 ? -12.935 -0.148 17.211 1.00 90.75 83 PRO A N 1
ATOM 660 C CA . PRO A 1 83 ? -12.607 0.061 15.790 1.00 90.75 83 PRO A CA 1
ATOM 661 C C . PRO A 1 83 ? -11.178 -0.323 15.370 1.00 90.75 83 PRO A C 1
ATOM 663 O O . PRO A 1 83 ? -10.900 -0.531 14.194 1.00 90.75 83 PRO A O 1
ATOM 666 N N . ARG A 1 84 ? -10.259 -0.517 16.329 1.00 92.00 84 ARG A N 1
ATOM 667 C CA . ARG A 1 84 ? -8.912 -1.054 16.093 1.00 92.00 84 ARG A CA 1
ATOM 668 C C . ARG A 1 84 ? -8.922 -2.405 15.372 1.00 92.00 84 ARG A C 1
ATOM 670 O O . ARG A 1 84 ? -7.930 -2.751 14.742 1.00 92.00 84 ARG A O 1
ATOM 677 N N . HIS A 1 85 ? -9.998 -3.182 15.500 1.00 92.25 85 HIS A N 1
ATOM 678 C CA . HIS A 1 85 ? -10.126 -4.496 14.872 1.00 92.25 85 HIS A CA 1
ATOM 679 C C . HIS A 1 85 ? 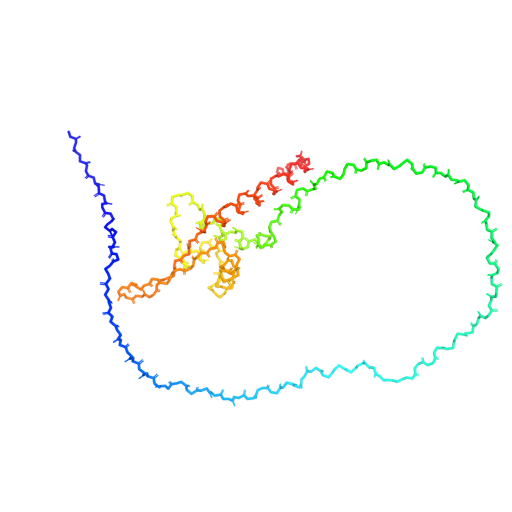-10.329 -4.410 13.353 1.00 92.25 85 HIS A C 1
ATOM 681 O O . HIS A 1 85 ? -10.028 -5.369 12.650 1.00 92.25 85 HIS A O 1
ATOM 687 N N . GLN A 1 86 ? -10.744 -3.246 12.847 1.00 91.88 86 GLN A N 1
ATOM 688 C CA . GLN A 1 86 ? -10.923 -2.962 11.421 1.00 91.88 86 GLN A CA 1
ATOM 689 C C . GLN A 1 86 ? -9.649 -2.383 10.777 1.00 91.88 86 GLN A C 1
ATOM 691 O O . GLN A 1 86 ? -9.591 -2.180 9.566 1.00 91.88 86 GLN A O 1
ATOM 696 N N . LEU A 1 87 ? -8.593 -2.134 11.563 1.00 94.75 87 LEU A N 1
ATOM 697 C CA . LEU A 1 87 ? -7.324 -1.660 11.024 1.00 94.75 87 LEU A CA 1
ATOM 698 C C . LEU A 1 87 ? -6.617 -2.774 10.255 1.00 94.75 87 LEU A C 1
ATOM 700 O O . LEU A 1 87 ? -6.099 -3.734 10.827 1.00 94.75 87 LEU A O 1
ATOM 704 N N . ASP A 1 88 ? -6.504 -2.582 8.945 1.00 95.12 88 ASP A N 1
ATOM 705 C CA . ASP A 1 88 ? -5.618 -3.400 8.129 1.00 95.12 88 ASP A CA 1
ATOM 706 C C . ASP A 1 88 ? -4.153 -3.309 8.609 1.00 95.12 88 ASP A C 1
ATOM 708 O O . ASP A 1 88 ? -3.511 -2.249 8.601 1.00 95.12 88 ASP A O 1
ATOM 712 N N . ARG A 1 89 ? -3.598 -4.465 8.989 1.00 94.38 89 ARG A N 1
ATOM 713 C CA . ARG A 1 89 ? -2.219 -4.620 9.464 1.00 94.38 89 ARG A CA 1
ATOM 714 C C . ARG A 1 89 ? -1.175 -4.247 8.410 1.00 94.38 89 ARG A C 1
ATOM 716 O O . ARG A 1 89 ? -0.077 -3.810 8.760 1.00 94.38 89 ARG A O 1
ATOM 723 N N . ALA A 1 90 ? -1.476 -4.428 7.127 1.00 94.06 90 ALA A N 1
ATOM 724 C CA . ALA A 1 90 ? -0.589 -4.030 6.042 1.00 94.06 90 ALA A CA 1
ATOM 725 C C . ALA A 1 90 ? -0.536 -2.504 5.876 1.00 94.06 90 ALA A C 1
ATOM 727 O O . ALA A 1 90 ? 0.517 -1.991 5.491 1.00 94.06 90 ALA A O 1
ATOM 728 N N . LEU A 1 91 ? -1.619 -1.796 6.213 1.00 95.94 91 LEU A N 1
ATOM 729 C CA . LEU A 1 91 ? -1.740 -0.337 6.104 1.00 95.94 91 LEU A CA 1
ATOM 730 C C . LEU A 1 91 ? -1.370 0.406 7.392 1.00 95.94 91 LEU A C 1
ATOM 732 O O . LEU A 1 91 ? -1.178 1.613 7.364 1.00 95.94 91 LEU A O 1
ATOM 736 N N . THR A 1 92 ? -1.138 -0.304 8.500 1.00 95.06 92 THR A N 1
ATOM 737 C CA . THR A 1 92 ? -0.616 0.308 9.738 1.00 95.06 92 THR A CA 1
ATOM 738 C C . THR A 1 92 ? 0.779 0.930 9.549 1.00 95.06 92 THR A C 1
ATOM 740 O O . THR A 1 92 ? 1.196 1.785 10.324 1.00 95.06 92 THR A O 1
ATOM 743 N N . GLN A 1 93 ? 1.534 0.508 8.528 1.00 96.00 93 GLN A N 1
ATOM 744 C CA . GLN A 1 93 ? 2.828 1.110 8.198 1.00 96.00 93 GLN A CA 1
ATOM 745 C C . GLN A 1 93 ? 2.617 2.425 7.428 1.00 96.00 93 GLN A C 1
ATOM 747 O O . GLN A 1 93 ? 2.092 2.365 6.312 1.00 96.00 93 GLN A O 1
ATOM 752 N N . PRO A 1 94 ? 3.106 3.580 7.925 1.00 96.12 94 PRO A N 1
ATOM 753 C CA . PRO A 1 94 ? 2.825 4.884 7.318 1.00 96.12 94 PRO A CA 1
ATOM 754 C C . PRO A 1 94 ? 3.199 4.963 5.837 1.00 96.12 94 PRO A C 1
ATOM 756 O O . PRO A 1 94 ? 2.426 5.454 5.027 1.00 96.12 94 PRO A O 1
ATOM 759 N N . ILE A 1 95 ? 4.352 4.403 5.452 1.00 97.12 95 ILE A N 1
ATOM 760 C CA . ILE A 1 95 ? 4.808 4.419 4.055 1.00 97.12 95 ILE A CA 1
ATOM 761 C C . ILE A 1 95 ? 3.842 3.649 3.144 1.00 97.12 95 ILE A C 1
ATOM 763 O O . ILE A 1 95 ? 3.536 4.106 2.047 1.00 97.12 95 ILE A O 1
ATOM 767 N N . ARG A 1 96 ? 3.328 2.496 3.588 1.00 97.06 96 ARG A N 1
ATOM 768 C CA . ARG A 1 96 ? 2.386 1.691 2.794 1.00 97.06 96 ARG A CA 1
ATOM 769 C C . ARG A 1 96 ? 1.038 2.383 2.650 1.00 97.06 96 ARG A C 1
ATOM 771 O O . ARG A 1 96 ? 0.492 2.390 1.549 1.00 97.06 96 ARG A O 1
ATOM 778 N N . LEU A 1 97 ? 0.556 2.994 3.732 1.00 97.81 97 LEU A N 1
ATOM 779 C CA . LEU A 1 97 ? -0.640 3.827 3.706 1.00 97.81 97 LEU A CA 1
ATOM 780 C C . LEU A 1 97 ? -0.480 4.972 2.700 1.00 97.81 97 LEU A C 1
ATOM 782 O O . LEU A 1 97 ? -1.324 5.132 1.825 1.00 97.81 97 LEU A O 1
ATOM 786 N N . SER A 1 98 ? 0.638 5.703 2.754 1.00 97.38 98 SER A N 1
ATOM 787 C CA . SER A 1 98 ? 0.912 6.822 1.847 1.00 97.38 98 SER A CA 1
ATOM 788 C C . SER A 1 98 ? 1.042 6.396 0.382 1.00 97.38 98 SER A C 1
ATOM 790 O O . SER A 1 98 ? 0.512 7.074 -0.495 1.00 97.38 98 SER A O 1
ATOM 792 N N . ILE A 1 99 ? 1.702 5.265 0.098 1.00 97.31 99 ILE A N 1
ATOM 793 C CA . ILE A 1 99 ? 1.795 4.697 -1.260 1.00 97.31 99 ILE A CA 1
ATOM 794 C C . ILE A 1 99 ? 0.399 4.394 -1.807 1.00 97.31 99 ILE A C 1
ATOM 796 O O . ILE A 1 99 ? 0.064 4.818 -2.914 1.00 97.31 99 ILE A O 1
ATOM 800 N N . LEU A 1 100 ? -0.413 3.665 -1.037 1.00 97.56 100 LEU A N 1
ATOM 801 C CA . LEU A 1 100 ? -1.741 3.255 -1.478 1.00 97.56 100 LEU A CA 1
ATOM 802 C C . LEU A 1 100 ? -2.684 4.455 -1.616 1.00 97.56 100 LEU A C 1
ATOM 804 O O . LEU A 1 100 ? -3.428 4.520 -2.591 1.00 97.56 100 LEU A O 1
ATOM 808 N N . ALA A 1 101 ? -2.609 5.426 -0.704 1.00 96.88 101 ALA A N 1
ATOM 809 C CA . ALA A 1 101 ? -3.370 6.670 -0.779 1.00 96.88 101 ALA A CA 1
ATOM 810 C C . ALA A 1 101 ? -3.018 7.484 -2.031 1.00 96.88 101 ALA A C 1
ATOM 812 O O . ALA A 1 101 ? -3.913 7.909 -2.761 1.00 96.88 101 ALA A O 1
ATOM 813 N N . ALA A 1 102 ? -1.726 7.639 -2.339 1.00 95.75 102 ALA A N 1
ATOM 814 C CA . ALA A 1 102 ? -1.284 8.340 -3.542 1.00 95.75 102 ALA A CA 1
ATOM 815 C C . ALA A 1 102 ? -1.748 7.633 -4.830 1.00 95.75 102 ALA A C 1
ATOM 817 O O . ALA A 1 102 ? -2.191 8.291 -5.771 1.00 95.75 102 ALA A O 1
ATOM 818 N N . ALA A 1 103 ? -1.686 6.298 -4.862 1.00 95.56 103 ALA A N 1
ATOM 819 C CA . ALA A 1 103 ? -2.121 5.493 -6.005 1.00 95.56 103 ALA A CA 1
ATOM 820 C C . ALA A 1 103 ? -3.654 5.383 -6.148 1.00 95.56 103 ALA A C 1
ATOM 822 O O . ALA A 1 103 ? -4.138 5.044 -7.228 1.00 95.56 103 ALA A O 1
ATOM 823 N N . SER A 1 104 ? -4.412 5.656 -5.081 1.00 96.06 104 SER A N 1
ATOM 824 C CA . SER A 1 104 ? -5.884 5.590 -5.049 1.00 96.06 104 SER A CA 1
ATOM 825 C C . SER A 1 104 ? -6.560 6.941 -5.287 1.00 96.06 104 SER A C 1
ATOM 827 O O . SER A 1 104 ? -7.782 7.031 -5.195 1.00 96.06 104 SER A O 1
ATOM 829 N N . ARG A 1 105 ? -5.793 8.001 -5.575 1.00 93.44 105 ARG A N 1
ATOM 830 C CA . ARG A 1 105 ? -6.340 9.343 -5.791 1.00 93.44 105 ARG A CA 1
ATOM 831 C C . ARG A 1 105 ? -7.307 9.359 -6.980 1.00 93.44 105 ARG A C 1
ATOM 833 O O . ARG A 1 105 ? -7.024 8.781 -8.028 1.00 93.44 105 ARG A O 1
ATOM 840 N N . GLU A 1 106 ? -8.421 10.069 -6.827 1.00 88.06 106 GLU A N 1
ATOM 841 C CA . GLU A 1 106 ? -9.423 10.228 -7.884 1.00 88.06 106 GLU A CA 1
ATOM 842 C C . GLU A 1 106 ? -8.792 10.775 -9.177 1.00 88.06 106 GLU A C 1
ATOM 844 O O . GLU A 1 106 ? -7.904 11.636 -9.142 1.00 88.06 106 GLU A O 1
ATOM 849 N N . GLY A 1 107 ? -9.212 10.234 -10.324 1.00 87.38 107 GLY A N 1
ATOM 850 C CA . GLY A 1 107 ? -8.658 10.583 -11.639 1.00 87.38 107 GLY A CA 1
ATOM 851 C C . GLY A 1 107 ? -7.235 10.073 -11.924 1.00 87.38 107 GLY A C 1
ATOM 852 O O . GLY A 1 107 ? -6.708 10.322 -13.008 1.00 87.38 107 GLY A O 1
ATOM 853 N N . VAL A 1 108 ? -6.599 9.344 -10.999 1.00 88.75 108 VAL A N 1
ATOM 854 C CA . VAL A 1 108 ? -5.278 8.735 -11.211 1.00 88.75 108 VAL A CA 1
ATOM 855 C C . VAL A 1 108 ? -5.439 7.259 -11.578 1.00 88.75 108 VAL A C 1
ATOM 857 O O . VAL A 1 108 ? -5.860 6.432 -10.769 1.00 88.75 108 VAL A O 1
ATOM 860 N N . ALA A 1 109 ? -5.093 6.910 -12.821 1.00 91.12 109 ALA A N 1
ATOM 861 C CA . ALA A 1 109 ? -5.132 5.523 -13.291 1.00 91.12 109 ALA A CA 1
ATOM 862 C C . ALA A 1 109 ? -3.925 4.704 -12.804 1.00 91.12 109 ALA A C 1
ATOM 864 O O . ALA A 1 109 ? -4.091 3.545 -12.416 1.00 91.12 109 ALA A O 1
ATOM 865 N N . ALA A 1 110 ? -2.735 5.312 -12.825 1.00 93.38 110 ALA A N 1
ATOM 866 C CA . ALA A 1 110 ? -1.476 4.760 -12.337 1.00 93.38 110 ALA A CA 1
ATOM 867 C C . ALA A 1 110 ? -0.478 5.892 -12.030 1.00 93.38 110 ALA A C 1
ATOM 869 O O . ALA A 1 110 ? -0.569 6.983 -12.595 1.00 93.3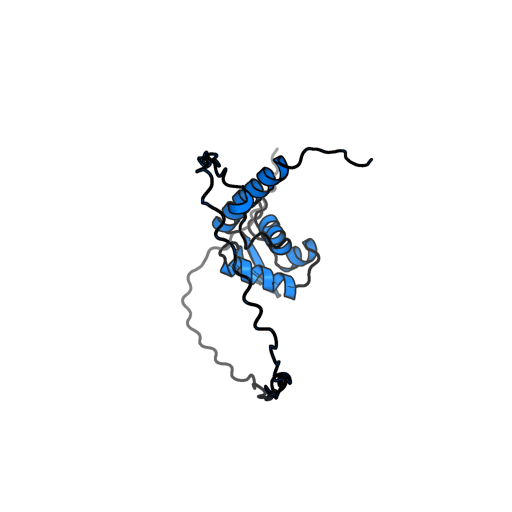8 110 ALA A O 1
ATOM 870 N N . VAL A 1 111 ? 0.495 5.622 -11.159 1.00 95.12 111 VAL A N 1
ATOM 871 C CA . VAL A 1 111 ? 1.557 6.556 -10.759 1.00 95.12 111 VAL A CA 1
ATOM 872 C C . VAL A 1 111 ? 2.917 5.977 -11.131 1.00 95.12 111 VAL A C 1
ATOM 874 O O . VAL A 1 111 ? 3.188 4.802 -10.888 1.00 95.12 111 VAL A O 1
ATOM 877 N N . GLU A 1 112 ? 3.798 6.790 -11.711 1.00 95.50 112 GLU A N 1
ATOM 878 C CA . GLU A 1 112 ? 5.166 6.365 -12.015 1.00 95.50 112 GLU A CA 1
ATOM 879 C C . GLU A 1 112 ? 5.983 6.183 -10.724 1.00 95.50 112 GLU A C 1
ATOM 881 O O . GLU A 1 112 ? 6.005 7.062 -9.861 1.00 95.50 112 GLU A O 1
ATOM 886 N N . PHE A 1 113 ? 6.718 5.072 -10.621 1.00 95.69 113 PHE A N 1
ATOM 887 C CA . PHE A 1 113 ? 7.522 4.707 -9.448 1.00 95.69 113 PHE A CA 1
ATOM 888 C C . PHE A 1 113 ? 8.449 5.838 -8.982 1.00 95.69 113 PHE A C 1
ATOM 890 O O . PHE A 1 113 ? 8.519 6.142 -7.794 1.00 95.69 113 PHE A O 1
ATOM 897 N N . LYS A 1 114 ? 9.146 6.491 -9.919 1.00 94.62 114 LYS A N 1
ATOM 898 C CA . LYS A 1 114 ? 10.088 7.576 -9.611 1.00 94.62 114 LYS A CA 1
ATOM 899 C C . LYS A 1 114 ? 9.395 8.819 -9.068 1.00 94.62 114 LYS A C 1
ATOM 901 O O . LYS A 1 114 ? 9.878 9.408 -8.108 1.00 94.62 114 LYS A O 1
ATOM 906 N N . ILE A 1 115 ? 8.247 9.174 -9.641 1.00 95.06 115 ILE A N 1
ATOM 907 C CA . ILE A 1 115 ? 7.435 10.299 -9.167 1.00 95.06 115 ILE A CA 1
ATOM 908 C C . ILE A 1 115 ? 6.945 10.013 -7.746 1.00 95.06 115 ILE A C 1
ATOM 910 O O . ILE A 1 115 ? 7.028 10.883 -6.883 1.00 95.06 115 ILE A O 1
ATOM 914 N N . LEU A 1 116 ? 6.502 8.780 -7.482 1.00 96.19 116 LEU A N 1
ATOM 915 C CA . LEU A 1 116 ? 6.055 8.371 -6.155 1.00 96.19 116 LEU A CA 1
ATOM 916 C C . LEU A 1 116 ? 7.191 8.402 -5.120 1.00 96.19 116 LEU A C 1
ATOM 918 O O . LEU A 1 116 ? 6.985 8.899 -4.016 1.00 96.19 116 LEU A O 1
ATOM 922 N N . ALA A 1 117 ? 8.390 7.925 -5.474 1.00 95.50 117 ALA A N 1
ATOM 923 C CA . ALA A 1 117 ? 9.564 7.975 -4.597 1.00 95.50 117 ALA A CA 1
ATOM 924 C C . ALA A 1 117 ? 9.914 9.415 -4.199 1.00 95.50 117 ALA A C 1
ATOM 926 O O . ALA A 1 117 ? 10.118 9.700 -3.020 1.00 95.50 117 ALA A O 1
ATOM 927 N N . SER A 1 118 ? 9.922 10.330 -5.174 1.00 96.69 118 SER A N 1
ATOM 928 C CA . SER A 1 118 ? 10.175 11.752 -4.933 1.00 96.69 118 SER A CA 1
ATOM 929 C C . SER A 1 118 ? 9.080 12.403 -4.088 1.00 96.69 118 SER A C 1
ATOM 931 O O . SER A 1 118 ? 9.399 13.131 -3.153 1.00 96.69 118 SER A O 1
ATOM 933 N N . ALA A 1 119 ? 7.805 12.115 -4.366 1.00 95.25 119 ALA A N 1
ATOM 934 C CA . ALA A 1 119 ? 6.679 12.662 -3.607 1.00 95.25 119 ALA A CA 1
ATOM 935 C C . ALA A 1 119 ? 6.686 12.209 -2.137 1.00 95.25 119 ALA A C 1
ATOM 937 O O . ALA A 1 119 ? 6.356 12.988 -1.246 1.00 95.25 119 ALA A O 1
ATOM 938 N N . LEU A 1 120 ? 7.090 10.961 -1.882 1.00 95.81 120 LEU A N 1
ATOM 939 C CA . LEU A 1 120 ? 7.187 10.394 -0.536 1.00 95.81 120 LEU A CA 1
ATOM 940 C C . LEU A 1 120 ? 8.541 10.646 0.143 1.00 95.81 120 LEU A C 1
ATOM 942 O O . LEU A 1 120 ? 8.692 10.288 1.307 1.00 95.81 120 LEU A O 1
ATOM 946 N N . GLN A 1 121 ? 9.507 11.253 -0.556 1.00 96.62 121 GLN A N 1
ATOM 947 C CA . GLN A 1 121 ? 10.857 11.545 -0.056 1.00 96.62 121 GLN A CA 1
ATOM 948 C C . GLN A 1 121 ? 11.587 10.304 0.493 1.00 96.62 121 GLN A C 1
ATOM 950 O O . GLN A 1 121 ? 12.273 10.361 1.512 1.00 96.62 121 GLN A O 1
ATOM 955 N N . ILE A 1 122 ? 11.446 9.167 -0.192 1.00 97.06 122 ILE A N 1
ATOM 956 C CA . ILE A 1 122 ? 12.086 7.898 0.183 1.00 97.06 122 ILE A CA 1
ATOM 957 C C . ILE A 1 122 ? 13.005 7.379 -0.922 1.00 97.06 122 ILE A C 1
ATOM 959 O O . ILE A 1 122 ? 12.866 7.729 -2.093 1.00 97.06 122 ILE A O 1
ATOM 963 N N . SER A 1 123 ? 13.947 6.509 -0.551 1.00 97.56 123 SER A N 1
ATOM 964 C CA . SER A 1 123 ? 14.824 5.849 -1.518 1.00 97.56 123 SER A CA 1
ATOM 965 C C . SER A 1 123 ? 14.062 4.839 -2.384 1.00 97.56 123 SER A C 1
ATOM 967 O O . SER A 1 123 ? 13.080 4.228 -1.953 1.00 97.56 123 SER A O 1
ATOM 969 N N . ASP A 1 124 ? 14.571 4.594 -3.595 1.00 96.38 124 ASP A N 1
ATOM 970 C CA . ASP A 1 124 ? 14.009 3.586 -4.503 1.00 96.38 124 ASP A CA 1
ATOM 971 C C . ASP A 1 124 ? 13.987 2.184 -3.875 1.00 96.38 124 ASP A C 1
ATOM 973 O O . ASP A 1 124 ? 13.047 1.419 -4.079 1.00 96.38 124 ASP A O 1
ATOM 977 N N . SER A 1 125 ? 15.028 1.824 -3.116 1.00 97.00 125 SER A N 1
ATOM 978 C CA . SER A 1 125 ? 15.123 0.510 -2.474 1.00 97.00 125 SER A CA 1
ATOM 979 C C . SER A 1 125 ? 14.016 0.310 -1.442 1.00 97.00 125 SER A C 1
ATOM 981 O O . SER A 1 125 ? 13.370 -0.739 -1.432 1.00 97.00 125 SER A O 1
ATOM 983 N N . LEU A 1 126 ? 13.749 1.337 -0.629 1.00 97.12 126 LEU A N 1
ATOM 984 C CA . LEU A 1 126 ? 12.695 1.309 0.376 1.00 97.12 126 LEU A CA 1
ATOM 985 C C . LEU A 1 126 ? 11.311 1.278 -0.283 1.00 97.12 126 LEU A C 1
ATOM 987 O O . LEU A 1 126 ? 10.474 0.452 0.087 1.00 97.12 126 LEU A O 1
ATOM 991 N N . LEU A 1 127 ? 11.085 2.107 -1.311 1.00 97.12 127 LEU A N 1
ATOM 992 C CA . LEU A 1 127 ? 9.828 2.091 -2.061 1.00 97.12 127 LEU A CA 1
ATOM 993 C C . LEU A 1 127 ? 9.573 0.717 -2.694 1.00 97.12 127 LEU A C 1
ATOM 995 O O . LEU A 1 127 ? 8.481 0.175 -2.548 1.00 97.12 127 LEU A O 1
ATOM 999 N N . SER A 1 128 ? 10.579 0.121 -3.339 1.00 96.94 128 SER A N 1
ATOM 1000 C CA . SER A 1 128 ? 10.467 -1.197 -3.977 1.00 96.94 128 SER A CA 1
ATOM 1001 C C . SER A 1 128 ? 10.061 -2.289 -2.980 1.00 96.94 128 SER A C 1
ATOM 1003 O O . SER A 1 128 ? 9.161 -3.085 -3.260 1.00 96.94 128 SER A O 1
ATOM 1005 N N . GLN A 1 129 ? 10.652 -2.284 -1.780 1.00 97.62 129 GLN A N 1
ATOM 1006 C CA . GLN A 1 129 ? 10.296 -3.215 -0.707 1.00 97.62 129 GLN A CA 1
ATOM 1007 C C . GLN A 1 129 ? 8.831 -3.064 -0.270 1.00 97.62 129 GLN A C 1
ATOM 1009 O O . GLN A 1 129 ? 8.126 -4.063 -0.109 1.00 97.62 129 GLN A O 1
ATOM 1014 N N . HIS A 1 130 ? 8.352 -1.831 -0.072 1.00 97.75 130 HIS A N 1
ATOM 1015 C CA . HIS A 1 130 ? 6.967 -1.597 0.342 1.00 97.75 130 HIS A CA 1
ATOM 1016 C C . HIS A 1 130 ? 5.962 -1.894 -0.774 1.00 97.75 130 HIS A C 1
ATOM 1018 O O . HIS A 1 130 ? 4.929 -2.500 -0.494 1.00 97.75 130 HIS A O 1
ATOM 1024 N N . VAL A 1 131 ? 6.276 -1.535 -2.021 1.00 97.25 131 VAL A N 1
ATOM 1025 C CA . VAL A 1 131 ? 5.448 -1.842 -3.196 1.00 97.25 131 VAL A CA 1
ATOM 1026 C C . VAL A 1 131 ? 5.320 -3.351 -3.385 1.00 97.25 131 VAL A C 1
ATOM 1028 O O . VAL A 1 131 ? 4.203 -3.837 -3.515 1.00 97.25 131 VAL A O 1
ATOM 1031 N N . SER A 1 132 ? 6.419 -4.106 -3.286 1.00 97.25 132 SER A N 1
ATOM 1032 C CA . SER A 1 132 ? 6.388 -5.575 -3.391 1.00 97.25 132 SER A CA 1
ATOM 1033 C C . SER A 1 132 ? 5.501 -6.211 -2.313 1.00 97.25 132 SER A C 1
ATOM 1035 O O . SER A 1 132 ? 4.775 -7.167 -2.571 1.00 97.25 132 SER A O 1
ATOM 1037 N N . ALA A 1 133 ? 5.523 -5.668 -1.090 1.00 97.19 133 ALA A N 1
ATOM 1038 C CA . ALA A 1 133 ? 4.664 -6.149 -0.009 1.00 97.19 133 ALA A CA 1
ATOM 1039 C C . ALA A 1 133 ? 3.177 -5.817 -0.232 1.00 97.19 133 ALA A C 1
ATOM 1041 O O . ALA A 1 133 ? 2.316 -6.621 0.121 1.00 97.19 133 ALA A O 1
ATOM 1042 N N . LEU A 1 134 ? 2.868 -4.649 -0.804 1.00 97.12 134 LEU A N 1
ATOM 1043 C CA . LEU A 1 134 ? 1.499 -4.261 -1.160 1.00 97.12 134 LEU A CA 1
ATOM 1044 C C . LEU A 1 134 ? 0.964 -5.058 -2.354 1.00 97.12 134 LEU A C 1
ATOM 1046 O O . LEU A 1 134 ? -0.219 -5.392 -2.386 1.00 97.12 134 LEU A O 1
ATOM 1050 N N . GLU A 1 135 ? 1.827 -5.384 -3.314 1.00 97.19 135 GLU A N 1
ATOM 1051 C CA . GLU A 1 135 ? 1.499 -6.240 -4.454 1.00 97.19 135 GLU A CA 1
ATOM 1052 C C . GLU A 1 135 ? 1.198 -7.667 -3.985 1.00 97.19 135 GLU A C 1
ATOM 1054 O O . GLU A 1 135 ? 0.163 -8.224 -4.341 1.00 97.19 135 GLU A O 1
ATOM 1059 N N . ALA A 1 136 ? 2.015 -8.218 -3.080 1.00 97.00 136 ALA A N 1
ATOM 1060 C CA . ALA A 1 136 ? 1.752 -9.516 -2.456 1.00 97.00 136 ALA A CA 1
ATOM 1061 C C . ALA A 1 136 ? 0.434 -9.552 -1.653 1.00 97.00 136 ALA A C 1
ATOM 1063 O O . ALA A 1 136 ? -0.197 -10.602 -1.555 1.00 97.00 136 ALA A O 1
ATOM 1064 N N . ALA A 1 137 ? 0.002 -8.415 -1.095 1.00 96.12 137 ALA A N 1
ATOM 1065 C CA . ALA A 1 137 ? -1.295 -8.270 -0.425 1.00 96.12 137 ALA A CA 1
ATOM 1066 C C . ALA A 1 137 ? -2.474 -8.039 -1.400 1.00 96.12 137 ALA A C 1
ATOM 1068 O O . ALA A 1 137 ? -3.636 -8.038 -0.984 1.00 96.12 137 ALA A O 1
ATOM 1069 N N . GLY A 1 138 ? -2.191 -7.841 -2.692 1.00 97.00 138 GLY A N 1
ATOM 1070 C CA . GLY A 1 138 ? -3.183 -7.587 -3.735 1.00 97.00 138 GLY A CA 1
ATOM 1071 C C . GLY A 1 138 ? -3.764 -6.171 -3.727 1.00 97.00 138 GLY A C 1
ATOM 1072 O O . GLY A 1 138 ? -4.851 -5.966 -4.266 1.00 97.00 138 GLY A O 1
ATOM 1073 N N . TYR A 1 139 ? -3.087 -5.198 -3.109 1.00 97.56 139 TYR A N 1
ATOM 1074 C CA . TYR A 1 139 ? -3.564 -3.807 -3.018 1.00 97.56 139 TYR A CA 1
ATOM 1075 C C . TYR A 1 139 ? -3.068 -2.914 -4.146 1.00 97.56 139 TYR A C 1
ATOM 1077 O O . TYR A 1 139 ? -3.717 -1.925 -4.489 1.00 97.56 139 TYR A O 1
ATOM 1085 N N . VAL A 1 140 ? -1.936 -3.271 -4.745 1.00 97.62 140 VAL A N 1
ATOM 1086 C CA . VAL A 1 140 ? -1.392 -2.577 -5.910 1.00 97.62 140 VAL A CA 1
ATOM 1087 C C . VAL A 1 140 ? -1.015 -3.579 -6.991 1.00 97.62 140 VAL A C 1
ATOM 1089 O O . VAL A 1 140 ? -0.680 -4.722 -6.694 1.00 97.62 140 VAL A O 1
ATOM 1092 N N . ALA A 1 141 ? -1.060 -3.131 -8.237 1.00 96.69 141 ALA A N 1
ATOM 1093 C CA . ALA A 1 141 ? -0.511 -3.819 -9.393 1.00 96.69 141 ALA A CA 1
ATOM 1094 C C . ALA A 1 141 ? 0.678 -3.015 -9.925 1.00 96.69 141 ALA A C 1
ATOM 1096 O O . ALA A 1 141 ? 0.609 -1.782 -10.012 1.00 96.69 141 ALA A O 1
ATOM 1097 N N . VAL A 1 142 ? 1.767 -3.707 -10.265 1.00 96.44 142 VAL A N 1
ATOM 1098 C CA . VAL A 1 142 ? 2.975 -3.089 -10.811 1.00 96.44 142 VAL A CA 1
ATOM 1099 C C . VAL A 1 142 ? 3.126 -3.462 -12.280 1.00 96.44 142 VAL A C 1
ATOM 1101 O O . VAL A 1 142 ? 3.289 -4.625 -12.638 1.00 96.44 142 VAL A O 1
ATOM 1104 N N . GLU A 1 143 ? 3.141 -2.458 -13.148 1.00 93.94 143 GLU A N 1
ATOM 1105 C CA . GLU A 1 143 ? 3.277 -2.635 -14.590 1.00 93.94 143 GLU A CA 1
ATOM 1106 C C . GLU A 1 143 ? 4.613 -2.073 -15.075 1.00 93.94 143 GLU A C 1
ATOM 1108 O O . GLU A 1 143 ? 4.956 -0.908 -14.856 1.00 93.94 143 GLU A O 1
ATOM 1113 N N . LYS A 1 144 ? 5.396 -2.908 -15.762 1.00 92.50 144 LYS A N 1
ATOM 1114 C CA . LYS A 1 144 ? 6.665 -2.496 -16.370 1.00 92.50 144 LYS A CA 1
ATOM 1115 C C . LYS A 1 144 ? 6.411 -2.059 -17.808 1.00 92.50 144 LYS A C 1
ATOM 1117 O O . LYS A 1 144 ? 6.276 -2.888 -18.702 1.00 92.50 144 LYS A O 1
ATOM 1122 N N . GLY A 1 145 ? 6.386 -0.752 -18.028 1.00 87.00 145 GLY A N 1
ATOM 1123 C CA . GLY A 1 145 ? 6.344 -0.149 -19.352 1.00 87.00 145 GLY A CA 1
ATOM 1124 C C . GLY A 1 145 ? 7.740 -0.028 -19.962 1.00 87.00 145 GLY A C 1
ATOM 1125 O O . GLY A 1 145 ? 8.726 0.273 -19.283 1.00 87.00 145 GLY A O 1
ATOM 1126 N N . ARG A 1 146 ? 7.842 -0.224 -21.276 1.00 72.44 146 ARG A N 1
ATOM 1127 C CA . ARG A 1 146 ? 9.061 0.066 -22.036 1.00 72.44 146 ARG A CA 1
ATOM 1128 C C . ARG A 1 146 ? 8.761 1.239 -22.966 1.00 72.44 146 ARG A C 1
ATOM 1130 O O . ARG A 1 146 ? 8.112 1.066 -23.987 1.00 72.44 146 ARG A O 1
ATOM 1137 N N . THR A 1 147 ? 9.210 2.434 -22.595 1.00 76.88 147 THR A N 1
ATOM 1138 C CA . THR A 1 147 ? 9.231 3.575 -23.520 1.00 76.88 147 THR A CA 1
ATOM 1139 C C . THR A 1 147 ? 10.437 3.422 -24.441 1.00 76.88 147 THR A C 1
ATOM 1141 O O . THR A 1 147 ? 11.438 2.827 -24.042 1.00 76.88 147 THR A O 1
ATOM 1144 N N . ALA A 1 148 ? 10.369 3.987 -25.651 1.00 77.94 148 ALA A N 1
ATOM 1145 C CA . ALA A 1 148 ? 11.394 3.901 -26.700 1.00 77.94 148 ALA A CA 1
ATOM 1146 C C . ALA A 1 148 ? 12.850 4.115 -26.227 1.00 77.94 148 ALA A C 1
ATOM 1148 O O . ALA A 1 148 ? 13.776 3.622 -26.863 1.00 77.94 148 ALA A O 1
ATOM 1149 N N . ARG A 1 149 ? 13.062 4.827 -25.109 1.00 79.69 149 ARG A N 1
ATOM 1150 C CA . ARG A 1 149 ? 14.389 5.138 -24.564 1.00 79.69 149 ARG A CA 1
ATOM 1151 C C . ARG A 1 149 ? 14.681 4.566 -23.168 1.00 79.69 149 ARG A C 1
ATOM 1153 O O . ARG A 1 149 ? 15.848 4.378 -22.850 1.00 79.69 149 ARG A O 1
ATOM 1160 N N . TYR A 1 150 ? 13.667 4.278 -22.341 1.00 80.44 150 TYR A N 1
ATOM 1161 C CA . TYR A 1 150 ? 13.850 3.844 -20.944 1.00 80.44 150 TYR A CA 1
ATOM 1162 C C . TYR A 1 150 ? 12.699 2.950 -20.456 1.00 80.44 150 TYR A C 1
ATOM 1164 O O . TYR A 1 150 ? 11.540 3.155 -20.826 1.00 80.44 150 TYR A O 1
ATOM 1172 N N . SER A 1 151 ? 13.005 1.988 -19.577 1.00 86.75 151 SER A N 1
ATOM 1173 C CA . SER A 1 151 ? 11.990 1.235 -18.830 1.00 86.75 151 SER A CA 1
ATOM 1174 C C . SER A 1 151 ? 11.386 2.114 -17.736 1.00 86.75 151 SER A C 1
ATOM 1176 O O . SER A 1 151 ? 12.123 2.644 -16.903 1.00 86.75 151 SER A O 1
ATOM 1178 N N . ARG A 1 152 ? 10.060 2.240 -17.717 1.00 92.06 152 ARG A N 1
ATOM 1179 C CA . ARG A 1 152 ? 9.309 2.907 -16.649 1.00 92.06 152 ARG A CA 1
ATOM 1180 C C . ARG A 1 152 ? 8.452 1.893 -15.913 1.00 92.06 152 ARG A C 1
ATOM 1182 O O . ARG A 1 152 ? 7.947 0.950 -16.512 1.00 92.06 152 ARG A O 1
ATOM 1189 N N . THR A 1 153 ? 8.272 2.111 -14.622 1.00 94.38 153 THR A N 1
ATOM 1190 C CA . THR A 1 153 ? 7.419 1.265 -13.789 1.00 94.38 153 THR A CA 1
ATOM 1191 C C . THR A 1 153 ? 6.242 2.091 -13.309 1.00 94.38 153 THR A C 1
ATOM 1193 O O . THR A 1 153 ? 6.437 3.162 -12.732 1.00 94.38 153 THR A O 1
ATOM 1196 N N . TRP A 1 154 ? 5.042 1.585 -13.547 1.00 95.88 154 TRP A N 1
ATOM 1197 C CA . TRP A 1 154 ? 3.781 2.182 -13.145 1.00 95.88 154 TRP A CA 1
ATOM 1198 C C . TRP A 1 154 ? 3.180 1.368 -12.008 1.00 95.88 154 TRP A C 1
ATOM 1200 O O . TRP A 1 154 ? 3.251 0.141 -12.006 1.00 95.88 154 TRP A O 1
ATOM 1210 N N . ILE A 1 155 ? 2.616 2.057 -11.026 1.00 97.00 155 ILE A N 1
ATOM 1211 C CA . ILE A 1 155 ? 1.954 1.465 -9.869 1.00 97.00 155 ILE A CA 1
ATOM 1212 C C . ILE A 1 155 ? 0.497 1.898 -9.924 1.00 97.00 155 ILE A C 1
ATOM 1214 O O . ILE A 1 155 ? 0.202 3.093 -9.968 1.00 97.00 155 ILE A O 1
ATOM 1218 N N . ARG A 1 156 ? -0.417 0.936 -9.899 1.00 96.44 156 ARG A N 1
ATOM 1219 C CA . ARG A 1 156 ? -1.860 1.173 -9.899 1.00 96.44 156 ARG A CA 1
ATOM 1220 C C . ARG A 1 156 ? -2.475 0.585 -8.635 1.00 96.44 156 ARG A C 1
ATOM 1222 O O . ARG A 1 156 ? -2.169 -0.548 -8.280 1.00 96.44 156 ARG A O 1
ATOM 1229 N N . ALA A 1 157 ? -3.362 1.326 -7.974 1.00 97.25 157 ALA A N 1
ATOM 1230 C CA . ALA A 1 157 ? -4.186 0.762 -6.907 1.00 97.25 157 ALA A CA 1
ATOM 1231 C C . ALA A 1 157 ? -5.246 -0.182 -7.496 1.00 97.25 157 ALA A C 1
ATOM 1233 O O . ALA A 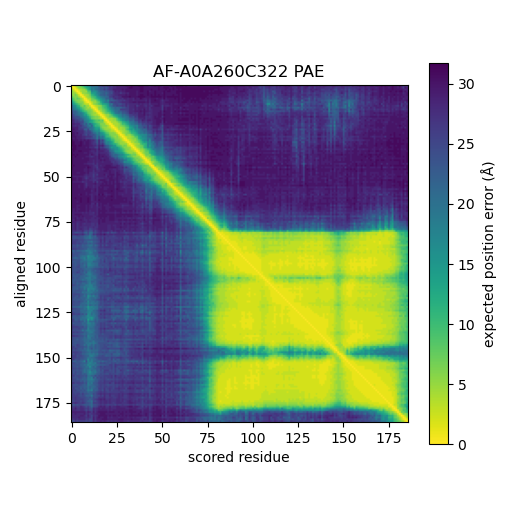1 157 ? -5.921 0.169 -8.468 1.00 97.25 157 ALA A O 1
ATOM 1234 N N . THR A 1 158 ? -5.394 -1.368 -6.906 1.00 97.38 158 THR A N 1
ATOM 1235 C CA . THR A 1 158 ? -6.459 -2.321 -7.254 1.00 97.38 158 THR A CA 1
ATOM 1236 C C . THR A 1 158 ? -7.772 -1.915 -6.587 1.00 97.38 158 THR A C 1
ATOM 1238 O O . THR A 1 158 ? -7.769 -1.158 -5.615 1.00 97.38 158 THR A O 1
ATOM 1241 N N . ASP A 1 159 ? -8.899 -2.455 -7.052 1.00 96.38 159 ASP A N 1
ATOM 1242 C CA . ASP A 1 159 ? -10.199 -2.193 -6.418 1.00 96.38 159 ASP A CA 1
ATOM 1243 C C . ASP A 1 159 ? -10.212 -2.671 -4.959 1.00 96.38 159 ASP A C 1
ATOM 1245 O O . ASP A 1 159 ? -10.631 -1.940 -4.066 1.00 96.38 159 ASP A O 1
ATOM 1249 N N . ARG A 1 160 ? -9.613 -3.842 -4.692 1.00 96.81 160 ARG A N 1
ATOM 1250 C CA . ARG A 1 160 ? -9.386 -4.357 -3.332 1.00 96.81 160 ARG A CA 1
ATOM 1251 C C . ARG A 1 160 ? -8.571 -3.378 -2.482 1.00 96.81 160 ARG A C 1
ATOM 1253 O O . ARG A 1 160 ? -8.913 -3.155 -1.327 1.00 96.81 160 ARG A O 1
ATOM 1260 N N . GLY A 1 161 ? -7.501 -2.808 -3.038 1.00 97.00 161 GLY A N 1
ATOM 1261 C CA . GLY A 1 161 ? -6.674 -1.821 -2.347 1.00 97.00 161 GLY A CA 1
ATOM 1262 C C . GLY A 1 161 ? -7.447 -0.548 -2.009 1.00 97.00 161 GLY A C 1
ATOM 1263 O O . GLY A 1 161 ? -7.336 -0.047 -0.895 1.00 97.00 161 GLY A O 1
ATOM 1264 N N . ARG A 1 162 ? -8.281 -0.060 -2.933 1.00 96.69 162 ARG A N 1
ATOM 1265 C CA . ARG A 1 162 ? -9.131 1.120 -2.710 1.00 96.69 162 ARG A CA 1
ATOM 1266 C C . ARG A 1 162 ? -10.161 0.880 -1.607 1.00 96.69 162 ARG A C 1
ATOM 1268 O O . ARG A 1 162 ? -10.299 1.722 -0.724 1.00 96.69 162 ARG A O 1
ATOM 1275 N N . THR A 1 163 ? -10.833 -0.273 -1.614 1.00 96.75 163 THR A N 1
ATOM 1276 C CA . THR A 1 163 ? -11.779 -0.653 -0.554 1.00 96.75 163 THR A CA 1
ATOM 1277 C C . THR A 1 163 ? -11.083 -0.774 0.800 1.00 96.75 163 THR A C 1
ATOM 1279 O O . THR A 1 163 ? -11.516 -0.137 1.757 1.00 96.75 163 THR A O 1
ATOM 1282 N N . ALA A 1 164 ? -9.962 -1.503 0.870 1.00 96.75 164 ALA A N 1
ATOM 1283 C CA . ALA A 1 164 ? -9.203 -1.680 2.110 1.00 96.75 164 ALA A CA 1
ATOM 1284 C C . ALA A 1 164 ? -8.683 -0.345 2.669 1.00 96.75 164 ALA A C 1
ATOM 1286 O O . ALA A 1 164 ? -8.705 -0.125 3.878 1.00 96.75 164 ALA A O 1
ATOM 1287 N N . LEU A 1 165 ? -8.249 0.571 1.796 1.00 97.38 165 LEU A N 1
ATOM 1288 C CA . LEU A 1 165 ? -7.861 1.922 2.194 1.00 97.38 165 LEU A CA 1
ATOM 1289 C C . LEU A 1 165 ? -9.041 2.686 2.806 1.00 97.38 165 LEU A C 1
ATOM 1291 O O . LEU A 1 165 ? -8.874 3.306 3.853 1.00 97.38 165 LEU A O 1
ATOM 1295 N N . GLY A 1 166 ? -10.220 2.628 2.180 1.00 96.75 166 GLY A N 1
ATOM 1296 C CA . GLY A 1 166 ? -11.430 3.278 2.685 1.00 96.75 166 GLY A CA 1
ATOM 1297 C C . GLY A 1 166 ? -11.845 2.760 4.064 1.00 96.75 166 GLY A C 1
ATOM 1298 O O . GLY A 1 166 ? -12.037 3.554 4.982 1.00 96.75 166 GLY A O 1
ATOM 1299 N N . GLU A 1 167 ? -11.900 1.438 4.236 1.00 96.31 167 GLU A N 1
ATOM 1300 C CA . GLU A 1 167 ? -12.201 0.793 5.523 1.00 96.31 167 GLU A CA 1
ATOM 1301 C C . GLU A 1 167 ? -11.171 1.166 6.599 1.00 96.31 167 GLU A C 1
ATOM 1303 O O . GLU A 1 167 ? -11.530 1.520 7.722 1.00 96.31 167 GLU A O 1
ATOM 1308 N N . HIS A 1 168 ? -9.883 1.167 6.244 1.00 96.62 168 HIS A N 1
ATOM 1309 C CA . HIS A 1 168 ? -8.811 1.539 7.163 1.00 96.62 168 HIS A CA 1
ATOM 1310 C C . HIS A 1 168 ? -8.902 3.010 7.595 1.00 96.62 168 HIS A C 1
ATOM 1312 O O . HIS A 1 168 ? -8.733 3.321 8.774 1.00 96.62 168 HIS A O 1
ATOM 1318 N N . MET A 1 169 ? -9.193 3.924 6.664 1.00 96.38 169 MET A N 1
ATOM 1319 C CA . MET A 1 169 ? -9.383 5.343 6.974 1.00 96.38 169 MET A CA 1
ATOM 1320 C C . MET A 1 169 ? -10.607 5.569 7.863 1.00 96.38 169 MET A C 1
ATOM 1322 O O . MET A 1 169 ? -10.523 6.355 8.806 1.00 96.38 169 MET A O 1
ATOM 1326 N N . GLN A 1 170 ? -11.707 4.858 7.608 1.00 96.00 170 GLN A N 1
ATOM 1327 C CA . GLN A 1 170 ? -12.903 4.918 8.445 1.00 96.00 170 GLN A CA 1
ATOM 1328 C C . GLN A 1 170 ? -12.599 4.463 9.879 1.00 96.00 170 GLN A C 1
ATOM 1330 O O . GLN A 1 170 ? -12.908 5.176 10.832 1.00 96.00 170 GLN A O 1
ATOM 1335 N N . ALA A 1 171 ? -11.895 3.340 10.036 1.00 94.81 171 ALA A N 1
ATOM 1336 C CA . ALA A 1 171 ? -11.487 2.834 11.342 1.00 94.81 171 ALA A CA 1
ATOM 1337 C C . ALA A 1 171 ? -10.592 3.828 12.104 1.00 94.81 171 ALA A C 1
ATOM 1339 O O . ALA A 1 171 ? -10.773 4.033 13.305 1.00 94.81 171 ALA A O 1
ATOM 1340 N N . LEU A 1 172 ? -9.64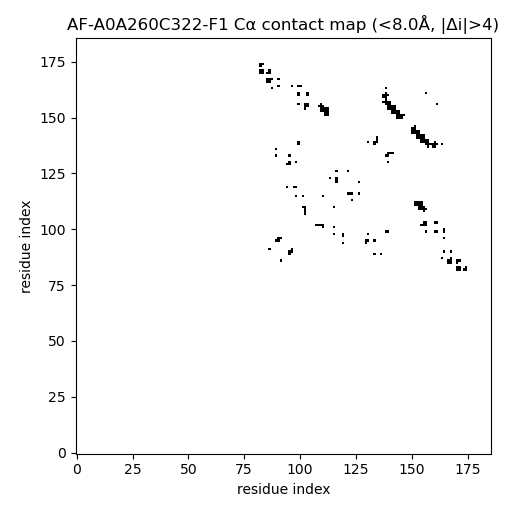9 4.489 11.419 1.00 95.19 172 LEU A N 1
ATOM 1341 C CA . LEU A 1 172 ? -8.827 5.547 12.020 1.00 95.19 172 LEU A CA 1
ATOM 1342 C C . LEU A 1 172 ? -9.674 6.745 12.470 1.00 95.19 172 LEU A C 1
ATOM 1344 O O . LEU A 1 172 ? -9.479 7.240 13.579 1.00 95.19 172 LEU A O 1
ATOM 1348 N N . GLN A 1 173 ? -10.628 7.192 11.650 1.00 94.50 173 GLN A N 1
ATOM 1349 C CA . GLN A 1 173 ? -11.544 8.279 12.012 1.00 94.50 173 GLN A CA 1
ATOM 1350 C C . GLN A 1 173 ? -12.394 7.919 13.231 1.00 94.50 173 GLN A C 1
ATOM 1352 O O . GLN A 1 173 ? -12.578 8.749 14.119 1.00 94.50 173 GLN A O 1
ATOM 1357 N N . ASP A 1 174 ? -12.872 6.679 13.315 1.00 93.12 174 ASP A N 1
ATOM 1358 C CA . ASP A 1 174 ? -13.656 6.217 14.456 1.00 93.12 174 ASP A CA 1
ATOM 1359 C C . ASP A 1 174 ? -12.825 6.136 15.739 1.00 93.12 174 ASP A C 1
ATOM 1361 O O . ASP A 1 174 ? -13.333 6.448 16.812 1.00 93.12 174 ASP A O 1
ATOM 1365 N N . ILE A 1 175 ? -11.532 5.804 15.644 1.00 92.38 175 ILE A N 1
ATOM 1366 C CA . ILE A 1 175 ? -10.608 5.878 16.786 1.00 92.38 175 ILE A CA 1
ATOM 1367 C C . ILE A 1 175 ? -10.433 7.328 17.254 1.00 92.38 175 ILE A C 1
ATOM 1369 O O . ILE A 1 175 ? -10.473 7.590 18.456 1.00 92.38 175 ILE A O 1
ATOM 1373 N N . ILE A 1 176 ? -10.259 8.269 16.321 1.00 93.06 176 ILE A N 1
ATOM 1374 C CA . ILE A 1 176 ? -10.048 9.689 16.640 1.00 93.06 176 ILE A CA 1
ATOM 1375 C C . ILE A 1 176 ? -11.251 10.278 17.388 1.00 93.06 176 ILE A C 1
ATOM 1377 O O . ILE A 1 176 ? -11.048 11.059 18.311 1.00 93.06 176 ILE A O 1
ATOM 1381 N N . LYS A 1 177 ? -12.486 9.853 17.083 1.00 89.38 177 LYS A N 1
ATOM 1382 C CA . LYS A 1 177 ? -13.707 10.311 17.783 1.00 89.38 177 LYS A CA 1
ATOM 1383 C C . LYS A 1 177 ? -13.717 10.026 19.292 1.00 89.38 177 LYS A C 1
ATOM 1385 O O . LYS A 1 177 ? -14.488 10.652 20.012 1.00 89.38 177 LYS A O 1
ATOM 1390 N N . PHE A 1 178 ? -12.899 9.090 19.784 1.00 84.38 178 PHE A N 1
ATOM 1391 C CA . PHE A 1 178 ? -12.762 8.832 21.223 1.00 84.38 178 PHE A CA 1
ATOM 1392 C C . PHE A 1 178 ? -11.790 9.785 21.924 1.00 84.38 178 PHE A C 1
ATOM 1394 O O . PHE A 1 178 ? -11.763 9.817 23.155 1.00 84.38 178 PHE A O 1
ATOM 1401 N N . VAL A 1 179 ? -10.978 10.536 21.174 1.00 81.38 179 VAL A N 1
ATOM 1402 C CA . VAL A 1 179 ? -10.116 11.576 21.734 1.00 81.38 179 VAL A CA 1
ATOM 1403 C C . VAL A 1 179 ? -11.000 12.799 21.988 1.00 81.38 179 VAL A C 1
ATOM 1405 O O . VAL A 1 179 ? -11.514 13.367 21.025 1.00 81.38 179 VAL A O 1
ATOM 1408 N N . PRO A 1 180 ? -11.229 13.212 23.249 1.00 73.88 180 PRO A N 1
ATOM 1409 C CA . PRO A 1 180 ? -11.927 14.464 23.503 1.00 73.88 180 PRO A CA 1
ATOM 1410 C C . PRO A 1 180 ? -11.111 15.599 22.877 1.00 73.88 180 PRO A C 1
ATOM 1412 O O . PRO A 1 180 ? -9.892 15.635 23.058 1.00 73.88 180 PRO A O 1
ATOM 1415 N N . GLU A 1 181 ? -11.759 16.495 22.131 1.00 65.88 181 GLU A N 1
ATOM 1416 C CA . GLU A 1 181 ? -11.124 17.706 21.603 1.00 65.88 181 GLU A CA 1
ATOM 1417 C C . GLU A 1 181 ? -10.628 18.556 22.784 1.00 65.88 181 GLU A C 1
ATOM 1419 O O . GLU A 1 181 ? -11.374 19.323 23.386 1.00 65.88 181 GLU A O 1
ATOM 1424 N N . GLY A 1 182 ? -9.382 18.332 23.195 1.00 57.59 182 GLY A N 1
ATOM 1425 C CA . GLY A 1 182 ? -8.728 19.035 24.285 1.00 57.59 182 GLY A CA 1
ATOM 1426 C C . GLY A 1 182 ? -7.712 20.014 23.724 1.00 57.59 182 GLY A C 1
ATOM 1427 O O . GLY A 1 182 ? -6.690 19.576 23.206 1.00 57.59 182 GLY A O 1
ATOM 1428 N N . GLU A 1 183 ? -8.037 21.304 23.841 1.00 56.97 183 GLU A N 1
ATOM 1429 C CA . GLU A 1 183 ? -7.151 22.477 23.849 1.00 56.97 183 GLU A CA 1
ATOM 1430 C C . GLU A 1 183 ? -5.961 22.426 22.869 1.00 56.97 183 GLU A C 1
ATOM 1432 O O . GLU A 1 183 ? -4.901 21.868 23.161 1.00 56.97 183 GLU A O 1
ATOM 1437 N N . GLN A 1 184 ? -6.107 23.066 21.706 1.00 56.00 184 GLN A N 1
ATOM 1438 C CA . GLN A 1 184 ? -4.952 23.354 20.856 1.00 56.00 184 GLN A CA 1
ATOM 1439 C C . GLN A 1 184 ? -4.054 24.377 21.571 1.00 56.00 184 GLN A C 1
ATOM 1441 O O . GLN A 1 184 ? -4.53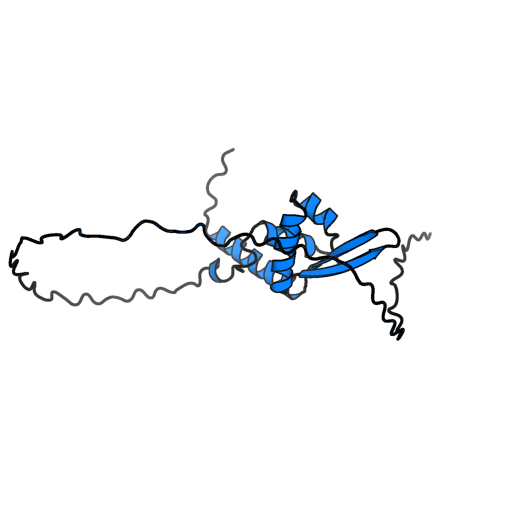7 25.470 21.869 1.00 56.00 184 GLN A O 1
ATOM 1446 N N . PRO A 1 185 ? -2.768 24.085 21.844 1.00 62.53 185 PRO A N 1
ATOM 1447 C CA . PRO A 1 185 ? -1.854 25.126 22.287 1.00 62.53 185 PRO A CA 1
ATOM 1448 C C . PRO A 1 185 ? -1.659 26.109 21.125 1.00 62.53 185 PRO A C 1
ATOM 1450 O O . PRO A 1 185 ? -1.152 25.732 20.066 1.00 62.53 185 PRO A O 1
ATOM 1453 N N . THR A 1 186 ? -2.139 27.335 21.333 1.00 70.81 186 THR A N 1
ATOM 1454 C CA . THR A 1 186 ? -1.935 28.512 20.475 1.00 70.81 186 THR A CA 1
ATOM 1455 C C . THR A 1 186 ? -0.469 28.888 20.354 1.00 70.81 186 THR A C 1
ATOM 1457 O O . THR A 1 186 ? 0.224 28.811 21.396 1.00 70.81 186 THR A O 1
#

Secondary structure (DSSP, 8-state):
----------PPP---------------------------------------------------------------------GGGG--TTTSSHHHHHHHHHHT-TT-S-EEHHHHHHHHT--HHHHHHHHHHHHHTTSEEEEEEE-SS-EEEEEEE-HHHHHHHHHHHHHHHHHHTTS-------

Sequence (186 aa):
MRDSVDRQVDWCPIATGTGLLRVDHRRNGVDRRRHDRSLYSAPWLDTGGRIRCVGTGRRRYRRRRPGVGVGARSANVVTVDHPRHQLDRALTQPIRLSILAAASREGVAAVEFKILASALQISDSLLSQHVSALEAAGYVAVEKGRTARYSRTWIRATDRGRTALGEHMQALQDIIKFVPEGEQPT

pLDDT: mean 72.12, std 24.52, range [29.39, 97.81]